Protein AF-A0A225WQW0-F1 (afdb_monomer)

Mean predicted aligned error: 7.62 Å

Secondary structure (DSSP, 8-state):
----SHHHHHHHIIIIITGGGTPPP-HHHHHHHHHHHHHHHHH--HHHHHHHT--HHHHHHHHHH-TT---HHHHHHHHHHTT-HHHHHHHHHH-GGG--TT-STT--HHHHHHHTT-HHHHHHHHHH-TT---HHHHHHHHHTT-HHHHHHHHHS-SS---HHHHHHHHHTT-TTT-

InterPro domains:
  IPR002110 Ankyrin repeat [PF12796] (111-178)
  IPR036770 Ankyrin repeat-containing domain superfamily [G3DSA:1.25.40.20] (57-156)
  IPR036770 Ankyrin repeat-containing domain superfamily [SSF48403] (66-177)
  IPR052050 Secreted Effector and Ankyrin Repeat [PTHR46586] (73-178)

Foldseek 3Di:
DDDDPPLCVVQCCQPPVCVVVVHHRPVVVSVVVVVVVVVVLVVDALLVCLLVLHDLVSNVNRCRVPVPRAACQSSLLSCLLVLSVVSVVSCCVPPVPRHPCCPPPNRPSLLSNLLNVSVVSNVVCQVRDDPHDDLNSLLSCLLVLVQVSLVVCQVSDPDHHDPSSVVSNVVNPSPVND

pLDDT: mean 85.75, std 10.92, range [39.19, 97.25]

Radius of gyration: 22.5 Å; Cα contacts (8 Å, |Δi|>4): 208; chains: 1; bounding box: 60×26×56 Å

Nearest PDB structures (foldseek):
  4zv6-assembly1_A  TM=4.018E-01  e=5.584E+00  synthetic construct
  5dcq-assembly3_A  TM=2.962E-01  e=3.821E+00  synthetic construct
  7p0h-assembly2_B  TM=3.624E-01  e=5.325E+00  synthetic construct
  4xvp-assembly3_F  TM=3.962E-01  e=8.556E+00  synthetic construct

Solvent-accessible surface area (backbone atoms only — not comparable to full-atom values): 9917 Å² total; per-residue (Å²): 140,74,78,59,70,70,58,43,52,53,50,45,43,36,61,62,52,34,50,76,71,76,39,78,67,53,60,67,56,56,47,54,53,48,55,51,49,52,54,46,56,72,75,44,47,50,66,56,37,41,72,68,59,59,54,67,69,55,47,54,54,38,39,65,74,39,78,76,61,73,72,32,47,62,37,44,51,44,16,47,74,66,60,29,54,66,56,45,51,48,39,54,75,76,40,52,89,47,37,64,76,31,75,58,93,76,41,56,53,41,37,49,10,33,68,70,64,30,58,70,49,30,54,50,46,57,77,73,42,88,87,55,73,58,73,64,28,46,29,43,16,22,43,67,46,36,43,71,56,34,53,50,49,42,74,75,36,91,75,53,84,51,72,63,19,41,50,37,5,55,75,66,65,23,67,92,58,95

Sequence (178 aa):
MNARPVLTTAVVVSRECLSAHGVESLTHVVSLLNDYLDVFTYYWTVSRACKRGISRRGLEYLAKRDPAWGDGDDAAFVAVKKNYLHVLKWLNECYPDRTSWGNRQGRCFMNIAAENGHFDVLKWLHANRPEGCTTFAMNIAASKGNLAMVQWLHENRNDKCTKQAMDDAAENGHLEVV

Structure (mmCIF, N/CA/C/O backbone):
data_AF-A0A225WQW0-F1
#
_entry.id   AF-A0A225WQW0-F1
#
loop_
_atom_site.group_PDB
_atom_site.id
_atom_site.type_symbol
_atom_site.label_atom_id
_atom_site.label_alt_id
_atom_site.label_comp_id
_atom_site.label_asym_id
_atom_site.label_entity_id
_atom_site.label_seq_id
_atom_site.pdbx_PDB_ins_code
_atom_site.Cartn_x
_atom_site.Cartn_y
_atom_site.Cartn_z
_atom_site.occupancy
_atom_site.B_iso_or_equiv
_atom_site.auth_seq_id
_atom_site.auth_comp_id
_atom_site.auth_asym_id
_atom_site.auth_atom_id
_atom_site.pdbx_PDB_model_num
ATOM 1 N N . MET A 1 1 ? -14.300 4.945 29.092 1.00 39.19 1 MET A N 1
ATOM 2 C CA . MET A 1 1 ? -15.665 4.602 28.623 1.00 39.19 1 MET A CA 1
ATOM 3 C C . MET A 1 1 ? -15.721 4.818 27.115 1.00 39.19 1 MET A C 1
ATOM 5 O O . MET 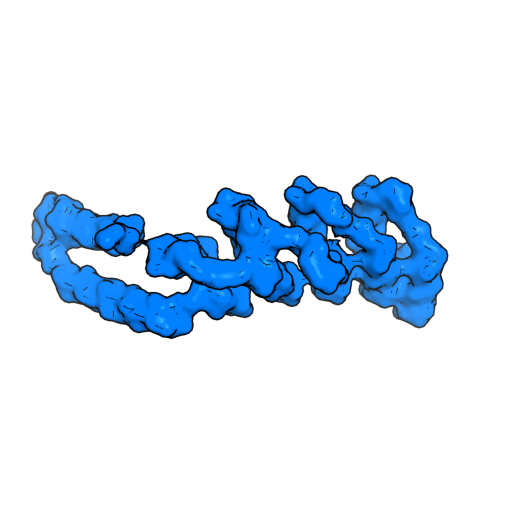A 1 1 ? -14.975 5.659 26.641 1.00 39.19 1 MET A O 1
ATOM 9 N N . ASN A 1 2 ? -16.576 4.079 26.400 1.00 39.38 2 ASN A N 1
ATOM 10 C CA . ASN A 1 2 ? -16.809 4.095 24.939 1.00 39.38 2 ASN A CA 1
ATOM 11 C C . ASN A 1 2 ? -16.059 3.049 24.094 1.00 39.38 2 ASN A C 1
ATOM 13 O O . ASN A 1 2 ? -15.420 3.344 23.091 1.00 39.38 2 ASN A O 1
ATOM 17 N N . ALA A 1 3 ? -16.292 1.776 24.424 1.00 44.72 3 ALA A N 1
ATOM 18 C CA . ALA A 1 3 ? -16.585 0.818 23.361 1.00 44.72 3 ALA A CA 1
ATOM 19 C C . ALA A 1 3 ? -17.912 1.230 22.666 1.00 44.72 3 ALA A C 1
ATOM 21 O O . ALA A 1 3 ? -18.631 2.093 23.164 1.00 44.72 3 ALA A O 1
ATOM 22 N N . ARG A 1 4 ? -18.333 0.481 21.642 1.00 57.00 4 ARG A N 1
ATOM 23 C CA . ARG A 1 4 ? -19.755 0.295 21.280 1.00 57.00 4 ARG A CA 1
ATOM 24 C C . ARG A 1 4 ? -20.361 1.284 20.253 1.00 57.00 4 ARG A C 1
ATOM 26 O O . ARG A 1 4 ? -21.201 2.110 20.581 1.00 57.00 4 ARG A O 1
ATOM 33 N N . PRO A 1 5 ? -20.104 1.082 18.956 1.00 57.72 5 PRO A N 1
ATOM 34 C CA . PRO A 1 5 ? -21.167 1.283 17.967 1.00 57.72 5 PRO A CA 1
ATOM 35 C C . PRO A 1 5 ? -22.018 0.013 17.865 1.00 57.72 5 PRO A C 1
ATOM 37 O O . PRO A 1 5 ? -23.210 0.036 18.126 1.00 57.72 5 PRO A O 1
ATOM 40 N N . VAL A 1 6 ? -21.375 -1.137 17.633 1.00 58.00 6 VAL A N 1
ATOM 41 C CA . VAL A 1 6 ? -22.055 -2.426 17.398 1.00 58.00 6 VAL A CA 1
ATOM 42 C C . VAL A 1 6 ? -22.742 -2.975 18.652 1.00 58.00 6 VAL A C 1
ATOM 44 O O . VAL A 1 6 ? -23.884 -3.416 18.589 1.00 58.00 6 VAL A O 1
ATOM 47 N N . LEU A 1 7 ? -22.070 -2.903 19.803 1.00 63.69 7 LEU A N 1
ATOM 48 C CA . LEU A 1 7 ? -22.641 -3.320 21.088 1.00 63.69 7 LEU A CA 1
ATOM 49 C C . LEU A 1 7 ? -23.749 -2.372 21.553 1.00 63.69 7 LEU A C 1
ATOM 51 O O . LEU A 1 7 ? -24.692 -2.816 22.190 1.00 63.69 7 LEU A O 1
ATOM 55 N N . THR A 1 8 ? -23.670 -1.083 21.207 1.00 65.00 8 THR A N 1
ATOM 56 C CA . THR A 1 8 ? -24.735 -0.123 21.518 1.00 65.00 8 THR A CA 1
ATOM 57 C C . THR A 1 8 ? -25.955 -0.466 20.692 1.00 65.00 8 THR A C 1
ATOM 59 O O . THR A 1 8 ? -27.027 -0.566 21.259 1.00 65.00 8 THR A O 1
ATOM 62 N N . THR A 1 9 ? -25.802 -0.770 19.399 1.00 69.50 9 THR A N 1
ATOM 63 C CA . THR A 1 9 ? -26.923 -1.239 18.575 1.00 69.50 9 THR A CA 1
ATOM 64 C C . THR A 1 9 ? -27.532 -2.532 19.118 1.00 69.50 9 THR A C 1
ATOM 66 O O . THR A 1 9 ? -28.742 -2.593 19.278 1.00 69.50 9 THR A O 1
ATOM 69 N N . ALA A 1 10 ? -26.726 -3.543 19.463 1.00 73.44 10 ALA A N 1
ATOM 70 C CA . ALA A 1 10 ? -27.243 -4.802 20.010 1.00 73.44 10 ALA A CA 1
ATOM 71 C C . ALA A 1 10 ? -27.950 -4.612 21.366 1.00 73.44 10 ALA A C 1
ATOM 73 O O .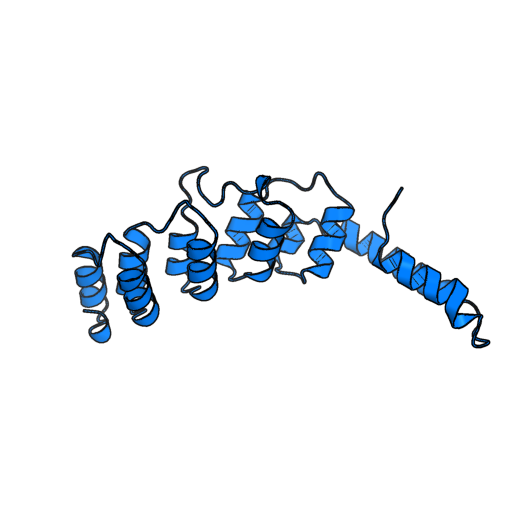 ALA A 1 10 ? -29.020 -5.174 21.579 1.00 73.44 10 ALA A O 1
ATOM 74 N N . VAL A 1 11 ? -27.393 -3.790 22.264 1.00 72.44 11 VAL A N 1
ATOM 75 C CA . VAL A 1 11 ? -27.997 -3.470 23.570 1.00 72.44 11 VAL A CA 1
ATOM 76 C C . VAL A 1 11 ? -29.271 -2.644 23.408 1.00 72.44 11 VAL A C 1
ATOM 78 O O . VAL A 1 11 ? -30.259 -2.945 24.067 1.00 72.44 11 VAL A O 1
ATOM 81 N N . VAL A 1 12 ? -29.269 -1.640 22.527 1.00 74.94 12 VAL A N 1
ATOM 82 C CA . VAL A 1 12 ? -30.439 -0.797 22.238 1.00 74.94 12 VAL A CA 1
ATOM 83 C C . VAL A 1 12 ? -31.549 -1.630 21.611 1.00 74.94 12 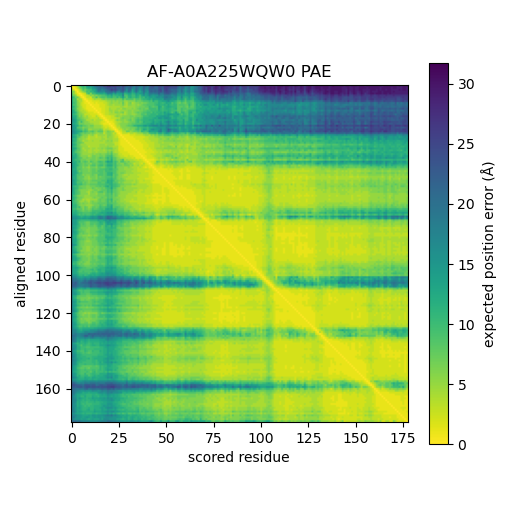VAL A C 1
ATOM 85 O O . VAL A 1 12 ? -32.672 -1.574 22.087 1.00 74.94 12 VAL A O 1
ATOM 88 N N . VAL A 1 13 ? -31.252 -2.474 20.618 1.00 77.94 13 VAL A N 1
ATOM 89 C CA . VAL A 1 13 ? -32.258 -3.380 20.040 1.00 77.94 13 VAL A CA 1
ATOM 90 C C . VAL A 1 13 ? -32.795 -4.336 21.107 1.00 77.94 13 VAL A C 1
ATOM 92 O O . VAL A 1 13 ? -34.010 -4.487 21.226 1.00 77.94 13 VAL A O 1
ATOM 95 N N . SER A 1 14 ? -31.911 -4.930 21.918 1.00 76.94 14 SER A N 1
ATOM 96 C CA . SER A 1 14 ? -32.313 -5.897 22.948 1.00 76.94 14 SER A CA 1
ATOM 97 C C . SER A 1 14 ? -33.163 -5.278 24.059 1.00 76.94 14 SER A C 1
ATOM 99 O O . SER A 1 14 ? -34.037 -5.954 24.591 1.00 76.94 14 SER A O 1
ATOM 101 N N . ARG A 1 15 ? -32.914 -4.013 24.422 1.00 71.06 15 ARG A N 1
ATOM 102 C CA . ARG A 1 15 ? -33.658 -3.305 25.476 1.00 71.06 15 ARG A CA 1
ATOM 103 C C . ARG A 1 15 ? -34.916 -2.606 24.967 1.00 71.06 15 ARG A C 1
ATOM 105 O O . ARG A 1 15 ? -35.967 -2.739 25.586 1.00 71.06 15 ARG A O 1
ATOM 112 N N . GLU A 1 16 ? -34.808 -1.878 23.862 1.00 76.44 16 GLU A N 1
ATOM 113 C CA . GLU A 1 16 ? -35.812 -0.897 23.433 1.00 76.44 16 GLU A CA 1
ATOM 114 C C . GLU A 1 16 ? -36.703 -1.412 22.292 1.00 76.44 16 GLU A C 1
ATOM 116 O O . GLU A 1 16 ? -37.883 -1.083 22.234 1.00 76.44 16 GLU A O 1
ATOM 121 N N . CYS A 1 17 ? -36.174 -2.227 21.370 1.00 79.12 17 CYS A N 1
ATOM 122 C CA . CYS A 1 17 ? -36.948 -2.685 20.207 1.00 79.12 17 CYS A CA 1
ATOM 123 C C . CYS A 1 17 ? -37.686 -4.003 20.463 1.00 79.12 17 CYS A C 1
ATOM 125 O O . CYS A 1 17 ? -38.827 -4.155 20.032 1.00 79.12 17 CYS A O 1
ATOM 127 N N . LEU A 1 18 ? -37.046 -4.964 21.137 1.00 78.81 18 LEU A N 1
ATOM 128 C CA . LEU A 1 18 ? -37.642 -6.282 21.394 1.00 78.81 18 LEU A CA 1
ATOM 129 C C . LEU A 1 18 ? -38.801 -6.211 22.395 1.00 78.81 18 LEU A C 1
ATOM 131 O O . LEU A 1 18 ? -39.846 -6.822 22.171 1.00 78.81 18 LEU A O 1
ATOM 135 N N . SER A 1 19 ? -38.658 -5.385 23.433 1.00 74.00 19 SER A N 1
ATOM 136 C CA . SER A 1 19 ? -39.705 -5.132 24.428 1.00 74.00 19 SER A CA 1
ATOM 137 C C . SER A 1 19 ? -40.971 -4.541 23.797 1.00 74.00 19 SER A C 1
ATOM 139 O O . SER A 1 19 ? -42.076 -4.975 24.118 1.00 74.00 19 SER A O 1
ATOM 141 N N . ALA A 1 20 ? -40.821 -3.634 22.825 1.00 78.94 20 ALA A N 1
ATOM 142 C CA . ALA A 1 20 ? -41.931 -3.051 22.070 1.00 78.94 20 ALA A CA 1
ATOM 143 C C . ALA A 1 20 ? -42.716 -4.071 21.218 1.00 78.94 20 ALA A C 1
ATOM 145 O O . ALA A 1 20 ? -43.852 -3.802 20.840 1.00 78.94 20 ALA A O 1
ATOM 146 N N . HIS A 1 21 ? -42.135 -5.243 20.938 1.00 81.31 21 HIS A N 1
ATOM 147 C CA . HIS A 1 21 ? -42.769 -6.330 20.184 1.00 81.31 21 HIS A CA 1
ATOM 148 C C . HIS A 1 21 ? -43.152 -7.526 21.075 1.00 81.31 21 HIS A C 1
ATOM 150 O O . HIS A 1 21 ? -43.431 -8.607 20.562 1.00 81.31 21 HIS A O 1
ATOM 156 N N . GLY A 1 22 ? -43.156 -7.356 22.405 1.00 77.12 22 GLY A N 1
ATOM 157 C CA . GLY A 1 22 ? -43.535 -8.410 23.354 1.00 77.12 22 GLY A CA 1
ATOM 158 C C . GLY A 1 22 ? -42.521 -9.553 23.474 1.00 77.12 22 GLY A C 1
ATOM 159 O O . GLY A 1 22 ? -42.855 -10.608 24.006 1.00 77.12 22 GLY A O 1
ATOM 160 N N . VAL A 1 23 ? -41.294 -9.362 22.982 1.00 79.50 23 VAL A N 1
ATOM 161 C CA . VAL A 1 23 ? -40.200 -10.328 23.130 1.00 79.50 23 VAL A CA 1
ATOM 162 C C . VAL A 1 23 ? -39.438 -10.002 24.415 1.00 79.50 23 VAL A C 1
ATOM 164 O O . VAL A 1 23 ? -38.977 -8.873 24.598 1.00 79.50 23 VAL A O 1
ATOM 167 N N . GLU A 1 24 ? -39.296 -10.985 25.310 1.00 75.44 24 GLU A N 1
ATOM 168 C CA . GLU A 1 24 ? -38.505 -10.823 26.534 1.00 75.44 24 GLU A CA 1
ATOM 169 C C . GLU A 1 24 ? -37.049 -10.446 26.219 1.00 75.44 24 GLU A C 1
ATOM 171 O O . GLU A 1 24 ? -36.456 -10.885 25.231 1.00 75.44 24 GLU A O 1
ATOM 176 N N . SER A 1 25 ? -36.461 -9.612 27.081 1.00 72.25 25 SER A N 1
ATOM 177 C CA . SER A 1 25 ? -35.092 -9.118 26.921 1.00 72.25 25 SER A CA 1
ATOM 178 C C . SER A 1 25 ? -34.094 -10.276 26.807 1.00 72.25 25 SER A C 1
ATOM 180 O O . SER A 1 25 ? -33.899 -11.048 27.747 1.00 72.25 25 SER A O 1
ATOM 182 N N . LEU A 1 26 ? -33.416 -10.374 25.659 1.00 80.44 26 LEU A N 1
ATOM 183 C CA . LEU A 1 26 ? -32.421 -11.411 25.357 1.00 80.44 26 LEU A CA 1
ATOM 184 C C . LEU A 1 26 ? -31.065 -11.109 26.021 1.00 80.44 26 LEU A C 1
ATOM 186 O O . LEU A 1 26 ? -30.022 -11.028 25.369 1.00 80.44 26 LEU A O 1
ATOM 190 N N . THR A 1 27 ? -31.063 -10.930 27.341 1.00 77.12 27 THR A N 1
ATOM 191 C CA . THR A 1 27 ? -29.873 -10.573 28.135 1.00 77.12 27 THR A CA 1
ATOM 192 C C . THR A 1 27 ? -28.727 -11.573 27.970 1.00 77.12 27 THR A C 1
ATOM 194 O O . THR A 1 27 ? -27.567 -11.168 27.895 1.00 77.12 27 THR A O 1
ATOM 197 N N . HIS A 1 28 ? -29.042 -12.862 27.824 1.00 80.69 28 HIS A N 1
ATOM 198 C CA . HIS A 1 28 ? -28.059 -13.912 27.556 1.00 80.69 28 HIS A CA 1
ATOM 199 C C . HIS A 1 28 ? -27.336 -13.715 26.211 1.00 80.69 28 HIS A C 1
ATOM 201 O O . HIS A 1 28 ? -26.124 -13.903 26.143 1.00 80.69 28 HIS A O 1
ATOM 207 N N . VAL A 1 29 ? -28.032 -13.265 25.157 1.00 82.00 29 VAL A N 1
ATOM 208 C CA . VAL A 1 29 ? -27.420 -12.969 23.847 1.00 82.00 29 VAL A CA 1
ATOM 209 C C . VAL A 1 29 ? -26.448 -11.803 23.972 1.00 82.00 29 VAL A C 1
ATOM 211 O O . VAL A 1 29 ? -25.333 -11.868 23.460 1.00 82.00 29 VAL A O 1
ATOM 214 N N . VAL A 1 30 ? -26.835 -10.750 24.696 1.00 80.38 30 VAL A N 1
ATOM 215 C CA . VAL A 1 30 ? -25.949 -9.607 24.967 1.00 80.38 30 VAL A CA 1
ATOM 216 C C . VAL A 1 30 ? -24.701 -10.048 25.740 1.00 80.38 30 VAL A C 1
ATOM 218 O O . VAL A 1 30 ? -23.607 -9.576 25.430 1.00 80.38 30 VAL A O 1
ATOM 221 N N . SER A 1 31 ? -24.840 -10.968 26.702 1.00 81.38 31 SER A N 1
ATOM 222 C CA . SER A 1 31 ? -23.703 -11.538 27.439 1.00 81.38 31 SER A CA 1
ATOM 223 C C . SER A 1 31 ? -22.767 -12.324 26.522 1.00 81.38 31 SER A C 1
ATOM 225 O O . SER A 1 31 ? -21.579 -12.030 26.482 1.00 81.38 31 SER A O 1
ATOM 227 N N . LEU A 1 32 ? -23.299 -13.242 25.708 1.00 83.00 32 LEU A N 1
ATOM 228 C CA . LEU A 1 32 ? -22.498 -14.034 24.766 1.00 83.00 32 LEU A CA 1
ATOM 229 C C . LEU A 1 32 ? -21.765 -13.154 23.744 1.00 83.00 32 LEU A C 1
ATOM 231 O O . LEU A 1 32 ? -20.621 -13.426 23.383 1.00 83.00 32 LEU A O 1
ATOM 235 N N . LEU A 1 33 ? -22.408 -12.075 23.290 1.00 82.81 33 LEU A N 1
ATOM 236 C CA . LEU A 1 33 ? -21.775 -11.089 22.417 1.00 82.81 33 LEU A CA 1
ATOM 237 C C . LEU A 1 33 ? -20.638 -10.343 23.125 1.00 82.81 33 LEU A C 1
ATOM 239 O O . LEU A 1 33 ? -19.618 -10.084 22.488 1.00 82.81 33 LEU A O 1
ATOM 243 N N . ASN A 1 34 ? -20.784 -9.997 24.409 1.00 79.44 34 ASN A N 1
ATOM 244 C CA . ASN A 1 34 ? -19.692 -9.406 25.188 1.00 79.44 34 ASN A CA 1
ATOM 245 C C . ASN A 1 34 ? -18.525 -10.382 25.326 1.00 79.44 34 ASN A C 1
ATOM 247 O O . ASN A 1 34 ? -17.411 -10.016 24.966 1.00 79.44 34 ASN A O 1
ATOM 251 N N . ASP A 1 35 ? -18.789 -11.619 25.749 1.00 80.88 35 ASP A N 1
ATOM 252 C CA . ASP A 1 35 ? -17.753 -12.633 25.963 1.00 80.88 35 ASP A CA 1
ATOM 253 C C . ASP A 1 35 ? -16.968 -12.898 24.673 1.00 80.88 35 ASP A C 1
ATOM 255 O O . ASP A 1 35 ? -15.735 -12.893 24.662 1.00 80.88 35 ASP A O 1
ATOM 259 N N . TYR A 1 36 ? -17.677 -13.043 23.547 1.00 82.88 36 TYR A N 1
ATOM 260 C CA . TYR A 1 36 ? -17.041 -13.174 22.241 1.00 82.88 36 TYR A CA 1
ATOM 261 C C . TYR A 1 36 ? -16.176 -11.958 21.906 1.00 82.88 36 TYR A C 1
ATOM 263 O O . TYR A 1 36 ? -15.052 -12.119 21.436 1.00 82.88 36 TYR A O 1
ATOM 271 N N . LEU A 1 37 ? -16.682 -10.741 22.118 1.00 81.31 37 LEU A N 1
ATOM 272 C CA . LEU A 1 37 ? -15.949 -9.523 21.789 1.00 81.31 37 LEU A CA 1
ATOM 273 C C . LEU A 1 37 ? -14.726 -9.316 22.688 1.00 81.31 37 LEU A C 1
ATOM 275 O O . LEU A 1 37 ? -13.708 -8.840 22.191 1.00 81.31 37 LEU A O 1
ATOM 279 N N . ASP A 1 38 ? -14.781 -9.714 23.956 1.00 76.75 38 ASP A N 1
ATOM 280 C CA . ASP A 1 38 ? -13.639 -9.647 24.864 1.00 76.75 38 ASP A CA 1
ATOM 281 C C . ASP A 1 38 ? -12.547 -10.639 24.434 1.00 76.75 38 ASP A C 1
ATOM 283 O O . ASP A 1 38 ? -11.399 -10.230 24.223 1.00 76.75 38 ASP A O 1
ATOM 287 N N . VAL A 1 39 ? -12.906 -11.898 24.147 1.00 79.50 39 VAL A N 1
ATOM 288 C CA . VAL A 1 39 ? -11.977 -12.896 23.574 1.00 79.50 39 VAL A CA 1
ATOM 289 C C . VAL A 1 39 ? -11.427 -12.432 22.224 1.00 79.50 39 VAL A C 1
ATOM 291 O O . VAL A 1 39 ? -10.226 -12.538 21.959 1.00 79.50 39 VAL A O 1
ATOM 294 N N . PHE A 1 40 ? -12.286 -11.873 21.371 1.00 81.12 40 PHE A N 1
ATOM 295 C CA . PHE A 1 40 ? -11.897 -11.335 20.075 1.00 81.12 40 PHE A CA 1
ATOM 296 C C . PHE A 1 40 ? -10.855 -10.228 20.243 1.00 81.12 40 PHE A C 1
ATOM 298 O O . PHE A 1 40 ? -9.830 -10.275 19.572 1.00 81.12 40 PHE A O 1
ATOM 305 N N . THR A 1 41 ? -11.056 -9.274 21.159 1.00 78.62 41 THR A N 1
ATOM 306 C CA . THR A 1 41 ? -10.085 -8.193 21.413 1.00 78.62 41 THR A CA 1
ATOM 307 C C . THR A 1 41 ? -8.791 -8.664 22.068 1.00 78.62 41 THR A C 1
ATOM 309 O O . THR A 1 41 ? -7.748 -8.066 21.825 1.00 78.62 41 THR A O 1
ATOM 312 N N . TYR A 1 42 ? -8.827 -9.746 22.849 1.00 80.25 42 TYR A N 1
ATOM 313 C CA . TYR A 1 42 ? -7.622 -10.355 23.408 1.00 80.25 42 TYR A CA 1
ATOM 314 C C . TYR A 1 42 ? -6.764 -11.013 22.319 1.00 80.25 42 TYR A C 1
ATOM 316 O O . TYR A 1 42 ? -5.539 -10.884 22.299 1.00 80.25 42 TYR A O 1
ATOM 324 N N . TYR A 1 43 ? -7.405 -11.708 21.377 1.00 83.06 43 TYR A N 1
ATOM 325 C CA . TYR A 1 43 ? -6.703 -12.403 20.302 1.00 83.06 43 TYR A CA 1
ATOM 326 C C . TYR A 1 43 ? -6.310 -11.480 19.140 1.00 83.06 43 TYR A C 1
ATOM 328 O O . TYR A 1 43 ? -5.275 -11.690 18.496 1.00 83.06 43 TYR A O 1
ATOM 336 N N . TRP A 1 44 ? -7.122 -10.471 18.832 1.00 89.81 44 TRP A N 1
ATOM 337 C CA . TRP A 1 44 ? -6.934 -9.599 17.679 1.00 89.81 44 TRP A CA 1
ATOM 338 C C . TRP A 1 44 ? -6.386 -8.231 18.070 1.00 89.81 44 TRP A C 1
ATOM 340 O O . TRP A 1 44 ? -7.075 -7.409 18.659 1.00 89.81 44 TRP A O 1
ATOM 350 N N . THR A 1 45 ? -5.166 -7.946 17.617 1.00 89.56 45 THR A N 1
ATOM 351 C CA . THR A 1 45 ? -4.645 -6.577 17.520 1.00 89.56 45 THR A CA 1
ATOM 352 C C . THR A 1 45 ? -4.906 -6.021 16.125 1.00 89.56 45 THR A C 1
ATOM 354 O O . THR A 1 45 ? -5.057 -6.789 15.169 1.00 89.56 45 THR A O 1
ATOM 357 N N . VAL A 1 46 ? -4.886 -4.694 15.963 1.00 90.62 46 VAL A N 1
ATOM 358 C CA . VAL A 1 46 ? -5.020 -4.077 14.632 1.00 90.62 46 VAL A CA 1
ATOM 359 C C . VAL A 1 46 ? -3.913 -4.553 13.684 1.00 90.62 46 VAL A C 1
ATOM 361 O O . VAL A 1 46 ? -4.188 -4.926 12.549 1.00 90.62 46 VAL A O 1
ATOM 364 N N . SER A 1 47 ? -2.671 -4.668 14.168 1.00 89.25 47 SER A N 1
ATOM 365 C CA . SER A 1 47 ? -1.560 -5.219 13.377 1.00 89.25 47 SER A CA 1
ATOM 366 C C . SER A 1 47 ? -1.856 -6.642 12.880 1.00 89.25 47 SER A C 1
ATOM 368 O O . SER A 1 47 ? -1.679 -6.950 11.698 1.00 89.25 47 SER A O 1
ATOM 370 N N . ARG A 1 48 ? -2.359 -7.524 13.756 1.00 91.38 48 ARG A N 1
ATOM 371 C CA . ARG A 1 48 ? -2.729 -8.898 13.381 1.00 91.38 48 ARG A CA 1
ATOM 372 C C . ARG A 1 48 ? -3.907 -8.918 12.404 1.00 91.38 48 ARG A C 1
ATOM 374 O O . ARG A 1 48 ? -3.891 -9.703 11.458 1.00 91.38 48 ARG A O 1
ATOM 381 N N . ALA A 1 49 ? -4.888 -8.045 12.603 1.00 93.50 49 ALA A N 1
ATOM 382 C CA . ALA A 1 49 ? -6.044 -7.876 11.733 1.00 93.50 49 ALA A CA 1
ATOM 383 C C . ALA A 1 49 ? -5.647 -7.441 10.313 1.00 93.50 49 ALA A C 1
ATOM 385 O O . ALA A 1 49 ? -6.078 -8.075 9.349 1.00 93.50 49 ALA A O 1
ATOM 386 N N . CYS A 1 50 ? -4.751 -6.457 10.179 1.00 92.69 50 CYS A N 1
ATOM 387 C CA . CYS A 1 50 ? -4.178 -6.044 8.895 1.00 92.69 50 CYS A CA 1
ATOM 388 C C . CYS A 1 50 ? -3.416 -7.194 8.223 1.00 92.69 50 CYS A C 1
ATOM 390 O O . CYS A 1 50 ? -3.623 -7.467 7.043 1.00 92.69 50 CYS A O 1
ATOM 392 N N . LYS A 1 51 ? -2.600 -7.942 8.984 1.00 90.56 51 LYS A N 1
ATOM 393 C CA . LYS A 1 51 ? -1.861 -9.112 8.469 1.00 90.56 51 LYS A CA 1
ATOM 394 C C . LYS A 1 51 ? -2.768 -10.217 7.930 1.00 90.56 51 LYS A C 1
ATOM 396 O O . LYS A 1 51 ? -2.379 -10.944 7.016 1.00 90.56 51 LYS A O 1
ATOM 401 N N . ARG A 1 52 ? -3.962 -10.363 8.503 1.00 93.94 52 ARG A N 1
ATOM 402 C CA . ARG A 1 52 ? -4.957 -11.366 8.104 1.00 93.94 52 ARG A CA 1
ATOM 403 C C . ARG A 1 52 ? -5.999 -10.832 7.120 1.00 93.94 52 ARG A C 1
ATOM 405 O O . ARG A 1 52 ? -6.784 -11.631 6.632 1.00 93.94 52 ARG A O 1
ATOM 412 N N . GLY A 1 53 ? -5.994 -9.533 6.818 1.00 93.75 53 GLY A N 1
ATOM 413 C CA . GLY A 1 53 ? -6.903 -8.926 5.845 1.00 93.75 53 GLY A CA 1
ATOM 414 C C . GLY A 1 53 ? -8.370 -8.975 6.259 1.00 93.75 53 GLY A C 1
ATOM 415 O O . GLY A 1 53 ? -9.233 -9.111 5.397 1.00 93.75 53 GLY A O 1
ATOM 416 N N . ILE A 1 54 ? -8.674 -8.890 7.560 1.00 93.69 54 ILE A N 1
ATOM 417 C CA . ILE A 1 54 ? -10.068 -8.952 8.025 1.00 93.69 54 ILE A CA 1
ATOM 418 C C . ILE A 1 54 ? -10.891 -7.767 7.492 1.00 93.69 54 ILE A C 1
ATOM 420 O O . ILE A 1 54 ? -10.351 -6.791 6.967 1.00 93.69 54 ILE A O 1
ATOM 424 N N . SER A 1 55 ? -12.213 -7.840 7.639 1.00 94.00 55 SER A N 1
ATOM 425 C CA . SER A 1 55 ? -13.121 -6.810 7.130 1.00 94.00 55 SER A CA 1
ATOM 426 C C . SER A 1 55 ? -12.825 -5.418 7.703 1.00 94.00 55 SER A C 1
ATOM 428 O O . SER A 1 55 ? -12.400 -5.273 8.853 1.00 94.00 55 SER A O 1
ATOM 430 N N . ARG A 1 56 ? -13.142 -4.374 6.924 1.00 92.75 56 ARG A N 1
ATOM 431 C CA . ARG A 1 56 ? -13.036 -2.970 7.357 1.00 92.75 56 ARG A CA 1
ATOM 432 C C . ARG A 1 56 ? -13.732 -2.726 8.697 1.00 92.75 56 ARG A C 1
ATOM 434 O O . ARG A 1 56 ? -13.164 -2.096 9.578 1.00 92.75 56 ARG A O 1
ATOM 441 N N . ARG A 1 57 ? -14.927 -3.293 8.887 1.00 89.81 57 ARG A N 1
ATOM 442 C CA . ARG A 1 57 ? -15.673 -3.183 10.148 1.00 89.81 57 ARG A CA 1
ATOM 443 C C . ARG A 1 57 ? -14.905 -3.785 11.330 1.00 89.81 57 ARG A C 1
ATOM 445 O O . ARG A 1 57 ? -14.953 -3.231 12.423 1.00 89.81 57 ARG A O 1
ATOM 452 N N . GLY A 1 58 ? -14.198 -4.897 11.117 1.00 89.31 58 GLY A N 1
ATOM 453 C CA . GLY A 1 58 ? -13.321 -5.498 12.123 1.00 89.31 58 GLY A CA 1
ATOM 454 C C . GLY A 1 58 ? -12.124 -4.606 12.456 1.00 89.31 58 GLY A C 1
ATOM 455 O O . GLY A 1 58 ? -11.833 -4.397 13.630 1.00 89.31 58 GLY A O 1
ATOM 456 N N . LEU A 1 59 ? -11.482 -4.020 11.442 1.00 92.19 59 LEU A N 1
ATOM 457 C CA . LEU A 1 59 ? -10.391 -3.057 11.632 1.00 92.19 59 LEU A CA 1
ATOM 458 C C . LEU A 1 59 ? -10.845 -1.822 12.414 1.00 92.19 59 LEU A C 1
ATOM 460 O O . LEU A 1 59 ? -10.230 -1.467 13.414 1.00 92.19 59 LEU A O 1
ATOM 464 N N . GLU A 1 60 ? -11.957 -1.208 12.009 1.00 90.62 60 GLU A N 1
ATOM 465 C CA . GLU A 1 60 ? -12.542 -0.053 12.695 1.00 90.62 60 GLU A CA 1
ATOM 466 C C . GLU A 1 60 ? -12.932 -0.380 14.137 1.00 90.62 60 GLU A C 1
ATOM 468 O O . GLU A 1 60 ? -12.742 0.441 15.035 1.00 90.62 60 GLU A O 1
ATOM 473 N N . TYR A 1 61 ? -13.474 -1.578 14.374 1.00 87.19 61 TYR A N 1
ATOM 474 C CA . TYR A 1 61 ? -13.798 -2.039 15.717 1.00 87.19 61 TYR A CA 1
ATOM 475 C C . TYR A 1 61 ? -12.545 -2.127 16.597 1.00 87.19 61 TYR A C 1
ATOM 477 O O . TYR A 1 61 ? -12.545 -1.595 17.707 1.00 87.19 61 TYR A O 1
ATOM 485 N N . LEU A 1 62 ? -11.477 -2.759 16.101 1.00 89.94 62 LEU A N 1
ATOM 486 C CA . LEU A 1 62 ? -10.233 -2.941 16.851 1.00 89.94 62 LEU A CA 1
ATOM 487 C C . LEU A 1 62 ? -9.514 -1.612 17.096 1.00 89.94 62 LEU A C 1
ATOM 489 O O . LEU A 1 62 ? -9.151 -1.312 18.230 1.00 89.94 62 LEU A O 1
ATOM 493 N N . ALA A 1 63 ? -9.382 -0.775 16.069 1.00 90.25 63 ALA A N 1
ATOM 494 C CA . ALA A 1 63 ? -8.675 0.498 16.165 1.00 90.25 63 ALA A CA 1
ATOM 495 C C . ALA A 1 63 ? -9.378 1.519 17.074 1.00 90.25 63 ALA A C 1
ATOM 497 O O . ALA A 1 63 ? -8.720 2.343 17.703 1.00 90.25 63 ALA A O 1
ATOM 498 N N . LYS A 1 64 ? -10.712 1.447 17.206 1.00 87.88 64 LYS A N 1
ATOM 499 C CA . LYS A 1 64 ? -11.454 2.246 18.198 1.00 87.88 64 LYS A CA 1
ATOM 500 C C . LYS A 1 64 ? -11.174 1.819 19.641 1.00 87.88 64 LYS A C 1
ATOM 502 O O . LYS A 1 64 ? -11.311 2.642 20.541 1.00 87.88 64 LYS A O 1
ATOM 507 N N . ARG A 1 65 ? -10.838 0.548 19.878 1.00 84.38 65 ARG A N 1
ATOM 508 C CA . ARG A 1 65 ? -10.585 0.010 21.227 1.00 84.38 65 ARG A CA 1
ATOM 509 C C . ARG A 1 65 ? -9.132 0.104 21.657 1.00 84.38 65 ARG A C 1
ATOM 511 O O . ARG A 1 65 ? -8.873 0.148 22.853 1.00 84.38 65 ARG A O 1
ATOM 518 N N . ASP A 1 66 ? -8.228 0.180 20.696 1.00 87.12 66 ASP A N 1
ATOM 519 C CA . ASP A 1 66 ? -6.820 0.459 20.926 1.00 87.12 66 ASP A CA 1
ATOM 520 C C . ASP A 1 66 ? -6.394 1.652 20.065 1.00 87.12 66 ASP A C 1
ATOM 522 O O . ASP A 1 66 ? -5.808 1.440 19.014 1.00 87.12 66 ASP A O 1
ATOM 526 N N . PRO A 1 67 ? -6.675 2.912 20.453 1.00 84.75 67 PRO A N 1
ATOM 527 C CA . PRO A 1 67 ? -6.258 4.084 19.677 1.00 84.75 67 PRO A CA 1
ATOM 528 C C . PRO A 1 67 ? -4.734 4.241 19.559 1.00 84.75 67 PRO A C 1
ATOM 530 O O . PRO A 1 67 ? -4.255 4.992 18.708 1.00 84.75 67 PRO A O 1
ATOM 533 N N . ALA A 1 68 ? -3.966 3.551 20.403 1.00 85.94 68 ALA A N 1
ATOM 534 C CA . ALA A 1 68 ? -2.509 3.557 20.395 1.00 85.94 68 ALA A CA 1
ATOM 535 C C . ALA A 1 68 ? -1.916 2.421 19.542 1.00 85.94 68 ALA A C 1
ATOM 537 O O . ALA A 1 68 ? -0.697 2.247 19.538 1.00 85.94 68 ALA A O 1
ATOM 538 N N . TRP A 1 69 ? -2.746 1.682 18.793 1.00 85.44 69 TRP A N 1
ATOM 539 C CA . TRP A 1 69 ? -2.298 0.605 17.914 1.00 85.44 69 TRP A CA 1
ATOM 540 C C . TRP A 1 69 ? -1.187 1.105 16.973 1.00 85.44 69 TRP A C 1
ATOM 542 O O . TRP A 1 69 ? -1.356 2.144 16.348 1.00 85.44 69 TRP A O 1
ATOM 552 N N . GLY A 1 70 ? -0.042 0.410 16.943 1.00 80.44 70 GLY A N 1
ATOM 553 C CA . GLY A 1 70 ? 1.274 0.933 16.523 1.00 80.44 70 GLY A CA 1
ATOM 554 C C . GLY A 1 70 ? 1.454 1.463 15.085 1.00 80.44 70 GLY A C 1
ATOM 555 O O . GLY A 1 70 ? 0.615 2.171 14.538 1.00 80.44 70 GLY A O 1
ATOM 556 N N . ASP A 1 71 ? 2.617 1.189 14.488 1.00 79.56 71 ASP A N 1
ATOM 557 C CA . ASP A 1 71 ? 3.035 1.810 13.221 1.00 79.56 71 ASP A CA 1
ATOM 558 C C . ASP A 1 71 ? 2.184 1.336 12.025 1.00 79.56 71 ASP A C 1
ATOM 560 O O . ASP A 1 71 ? 2.082 0.135 11.741 1.00 79.56 71 ASP A O 1
ATOM 564 N N . GLY A 1 72 ? 1.568 2.287 11.317 1.00 88.25 72 GLY A N 1
ATOM 565 C CA . GLY A 1 72 ? 0.778 2.021 10.121 1.00 88.25 72 GLY A CA 1
ATOM 566 C C . GLY A 1 72 ? 1.637 1.605 8.927 1.00 88.25 72 GLY A C 1
ATOM 567 O O . GLY A 1 72 ? 1.116 0.932 8.037 1.00 88.25 72 GLY A O 1
ATOM 568 N N . ASP A 1 73 ? 2.939 1.914 8.918 1.00 88.44 73 ASP A N 1
ATOM 569 C CA . ASP A 1 73 ? 3.864 1.537 7.841 1.00 88.44 73 ASP A CA 1
ATOM 570 C C . ASP A 1 73 ? 3.922 0.019 7.632 1.00 88.44 73 ASP A C 1
ATOM 572 O O . ASP A 1 73 ? 3.839 -0.469 6.501 1.00 88.44 73 ASP A O 1
ATOM 576 N N . ASP A 1 74 ? 3.987 -0.753 8.719 1.00 88.44 74 ASP A N 1
ATOM 577 C CA . ASP A 1 74 ? 3.991 -2.216 8.653 1.00 88.44 74 ASP A CA 1
ATOM 578 C C . ASP A 1 74 ? 2.643 -2.770 8.177 1.00 88.44 74 ASP A C 1
ATOM 580 O O . ASP A 1 74 ? 2.592 -3.746 7.420 1.00 88.44 74 ASP A O 1
ATOM 584 N N . ALA A 1 75 ? 1.538 -2.149 8.599 1.00 91.88 75 ALA A N 1
ATOM 585 C CA . ALA A 1 75 ? 0.205 -2.530 8.147 1.00 91.88 75 ALA A CA 1
ATOM 586 C C . ALA A 1 75 ? 0.033 -2.269 6.643 1.00 91.88 75 ALA A C 1
ATOM 588 O O . ALA A 1 75 ? -0.447 -3.152 5.928 1.00 91.88 75 ALA A O 1
ATOM 589 N N . ALA A 1 76 ? 0.471 -1.103 6.161 1.00 92.31 76 ALA A N 1
ATOM 590 C CA . ALA A 1 76 ? 0.452 -0.745 4.749 1.00 92.31 76 ALA A CA 1
ATOM 591 C C . ALA A 1 76 ? 1.340 -1.688 3.929 1.00 92.31 76 ALA A C 1
ATOM 593 O O . ALA A 1 76 ? 0.874 -2.253 2.942 1.00 92.31 76 ALA A O 1
ATOM 594 N N . PHE A 1 77 ? 2.572 -1.953 4.378 1.00 91.12 77 PHE A N 1
ATOM 595 C CA . PHE A 1 77 ? 3.485 -2.880 3.707 1.00 91.12 77 PHE A CA 1
ATOM 596 C C . PHE A 1 77 ? 2.860 -4.268 3.520 1.00 91.12 77 PHE A C 1
ATOM 598 O O . PHE A 1 77 ? 2.863 -4.820 2.415 1.00 91.12 77 PHE A O 1
ATOM 605 N N . VAL A 1 78 ? 2.284 -4.837 4.585 1.00 92.50 78 VAL A N 1
ATOM 606 C CA . VAL A 1 78 ? 1.639 -6.153 4.496 1.00 92.50 78 VAL A CA 1
ATOM 607 C C . VAL A 1 78 ? 0.416 -6.103 3.586 1.00 92.50 78 VAL A C 1
ATOM 609 O O . VAL A 1 78 ? 0.224 -7.020 2.790 1.00 92.50 78 VAL A O 1
ATOM 612 N N . ALA A 1 79 ? -0.388 -5.044 3.664 1.00 95.19 79 ALA A N 1
ATOM 613 C CA . ALA A 1 79 ? -1.564 -4.892 2.821 1.00 95.19 79 ALA A CA 1
ATOM 614 C C . ALA A 1 79 ? -1.204 -4.784 1.329 1.00 95.19 79 ALA A C 1
ATOM 616 O O . ALA A 1 79 ? -1.842 -5.447 0.513 1.00 95.19 79 ALA A O 1
ATOM 617 N N . VAL A 1 80 ? -0.136 -4.063 0.970 1.00 94.50 80 VAL A N 1
ATOM 618 C CA . VAL A 1 80 ? 0.388 -4.018 -0.406 1.00 94.50 80 VAL A CA 1
ATOM 619 C C . VAL A 1 80 ? 0.834 -5.409 -0.857 1.00 94.50 80 VAL A C 1
ATOM 621 O O . VAL A 1 80 ? 0.387 -5.899 -1.895 1.00 94.50 80 VAL A O 1
ATOM 624 N N . LYS A 1 81 ? 1.642 -6.100 -0.042 1.00 93.69 81 LYS A N 1
ATOM 625 C CA . LYS A 1 81 ? 2.155 -7.447 -0.345 1.00 93.69 81 LYS A CA 1
ATOM 626 C C . LYS A 1 81 ? 1.068 -8.527 -0.405 1.00 93.69 81 LYS A C 1
ATOM 628 O O . LYS A 1 81 ? 1.300 -9.589 -0.969 1.00 93.69 81 LYS A O 1
ATOM 633 N N . LYS A 1 82 ? -0.101 -8.308 0.199 1.00 95.75 82 LYS A N 1
ATOM 634 C CA . LYS A 1 82 ? -1.212 -9.278 0.246 1.00 95.75 82 LYS A CA 1
ATOM 635 C C . LYS A 1 82 ? -2.417 -8.887 -0.611 1.00 95.75 82 LYS A C 1
ATOM 637 O O . LYS A 1 82 ? -3.427 -9.579 -0.561 1.00 95.75 82 LYS A O 1
ATOM 642 N N . ASN A 1 83 ? -2.311 -7.810 -1.388 1.00 96.56 83 ASN A N 1
ATOM 643 C CA . ASN A 1 83 ? -3.401 -7.265 -2.200 1.00 96.56 83 ASN A CA 1
ATOM 644 C C . ASN A 1 83 ? -4.640 -6.847 -1.380 1.00 96.56 83 ASN A C 1
ATOM 646 O O . ASN A 1 83 ? -5.778 -6.936 -1.836 1.00 96.56 83 ASN A O 1
ATOM 650 N N . TYR A 1 84 ? -4.445 -6.393 -0.140 1.00 97.25 84 TYR A N 1
ATOM 651 C CA . TYR A 1 84 ? -5.533 -5.952 0.735 1.00 97.25 84 TYR A CA 1
ATOM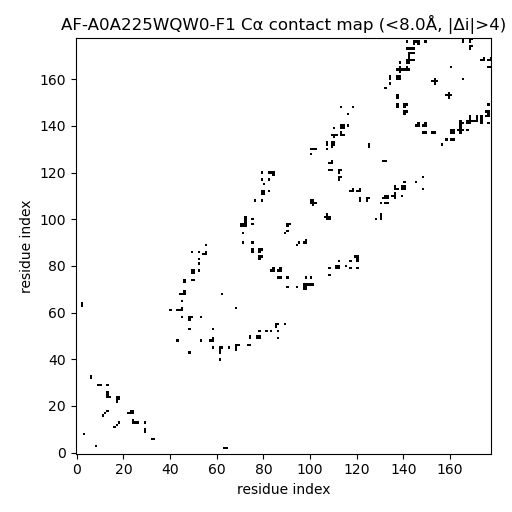 652 C C . TYR A 1 84 ? -5.847 -4.473 0.522 1.00 97.25 84 TYR A C 1
ATOM 654 O O . TYR A 1 84 ? -5.629 -3.630 1.395 1.00 97.25 84 TYR A O 1
ATOM 662 N N . LEU A 1 85 ? -6.391 -4.154 -0.653 1.00 96.75 85 LEU A N 1
ATOM 663 C CA . LEU A 1 85 ? -6.748 -2.786 -1.029 1.00 96.75 85 LEU A CA 1
ATOM 664 C C . LEU A 1 85 ? -7.700 -2.121 -0.019 1.00 96.75 85 LEU A C 1
ATOM 666 O O . LEU A 1 85 ? -7.599 -0.922 0.23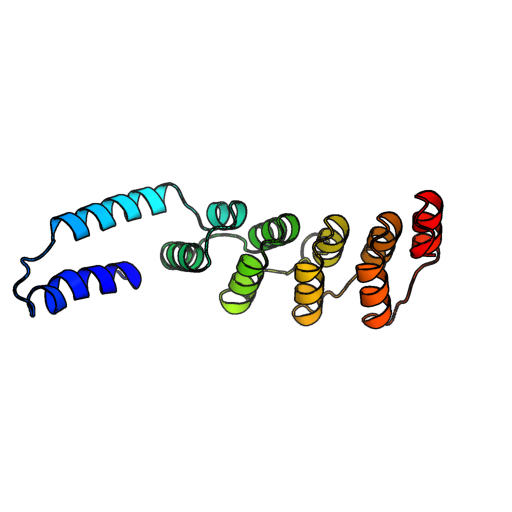4 1.00 96.75 85 LEU A O 1
ATOM 670 N N . HIS A 1 86 ? -8.603 -2.883 0.603 1.00 96.56 86 HIS A N 1
ATOM 671 C CA . HIS A 1 86 ? -9.517 -2.348 1.617 1.00 96.56 86 HIS A CA 1
ATOM 672 C C . HIS A 1 86 ? -8.795 -1.873 2.882 1.00 96.56 86 HIS A C 1
ATOM 674 O O . HIS A 1 86 ? -9.229 -0.891 3.480 1.00 96.56 86 HIS A O 1
ATOM 680 N N . VAL A 1 87 ? -7.693 -2.527 3.269 1.00 96.12 87 VAL A N 1
ATOM 681 C CA . VAL A 1 87 ? -6.855 -2.104 4.402 1.00 96.12 87 VAL A CA 1
ATOM 682 C C . VAL A 1 87 ? -6.116 -0.817 4.047 1.00 96.12 87 VAL A C 1
ATOM 684 O O . VAL A 1 87 ? -6.092 0.098 4.862 1.00 96.12 87 VAL A O 1
ATOM 687 N N . LEU A 1 88 ? -5.578 -0.703 2.826 1.00 95.44 88 LEU A N 1
ATOM 688 C CA . LEU A 1 88 ? -4.908 0.520 2.363 1.00 95.44 88 LEU A CA 1
ATOM 689 C C . LEU A 1 88 ? -5.864 1.718 2.331 1.00 95.44 88 LEU A C 1
ATOM 691 O O . LEU A 1 88 ? -5.529 2.787 2.835 1.00 95.44 88 LEU A O 1
ATOM 695 N N . LYS A 1 89 ? -7.078 1.522 1.802 1.00 95.62 89 LYS A N 1
ATOM 696 C CA . LYS A 1 89 ? -8.131 2.547 1.808 1.00 95.62 89 LYS A CA 1
ATOM 697 C C . LYS A 1 89 ? -8.491 2.974 3.225 1.00 95.62 89 LYS A C 1
ATOM 699 O O . LYS A 1 89 ? -8.517 4.163 3.514 1.00 95.62 89 LYS A O 1
ATOM 704 N N . TRP A 1 90 ? -8.702 2.012 4.122 1.00 95.88 90 TRP A N 1
ATOM 705 C CA . TRP A 1 90 ? -8.994 2.294 5.525 1.00 95.88 90 TRP A CA 1
ATOM 706 C C . TRP A 1 90 ? -7.856 3.056 6.227 1.00 95.88 90 TRP A C 1
ATOM 708 O O . TRP A 1 90 ? -8.130 4.030 6.924 1.00 95.88 90 TRP A O 1
ATOM 718 N N . LEU A 1 91 ? -6.593 2.673 6.005 1.00 93.69 91 LEU A N 1
ATOM 719 C CA . LEU A 1 91 ? -5.428 3.402 6.523 1.00 93.69 91 LEU A CA 1
ATOM 720 C C . LEU A 1 91 ? -5.407 4.843 6.017 1.00 93.69 91 LEU A C 1
ATOM 722 O O . LEU A 1 91 ? -5.294 5.765 6.813 1.00 93.69 91 LEU A O 1
ATOM 726 N N . ASN A 1 92 ? -5.565 5.043 4.709 1.00 93.06 92 ASN A N 1
ATOM 727 C CA . ASN A 1 92 ? -5.549 6.373 4.113 1.00 93.06 92 ASN A CA 1
ATOM 728 C C . ASN A 1 92 ? -6.694 7.268 4.603 1.00 93.06 92 ASN A C 1
ATOM 730 O O . ASN A 1 92 ? -6.482 8.437 4.896 1.00 93.06 92 ASN A O 1
ATOM 734 N N . GLU A 1 93 ? -7.908 6.729 4.676 1.00 93.56 93 GLU A N 1
ATOM 735 C CA . GLU A 1 93 ? -9.096 7.508 5.027 1.00 93.56 93 GLU A CA 1
ATOM 736 C C . GLU A 1 93 ? -9.175 7.815 6.526 1.00 93.56 93 GLU A C 1
ATOM 738 O O . GLU A 1 93 ? -9.627 8.890 6.908 1.00 93.56 93 GLU A O 1
ATOM 743 N N . CYS A 1 94 ? -8.784 6.870 7.385 1.00 92.50 94 CYS A N 1
ATOM 744 C CA . CYS A 1 94 ? -8.957 7.002 8.833 1.00 92.50 94 CYS A CA 1
ATOM 745 C C . CYS A 1 94 ? -7.672 7.388 9.575 1.00 92.50 94 CYS A C 1
ATOM 747 O O . CYS A 1 94 ? -7.758 7.913 10.684 1.00 92.50 94 CYS A O 1
ATOM 749 N N . TYR A 1 95 ? -6.497 7.104 9.006 1.00 91.19 95 TYR A N 1
ATOM 750 C CA . TYR A 1 95 ? -5.197 7.256 9.667 1.00 91.19 95 TYR A 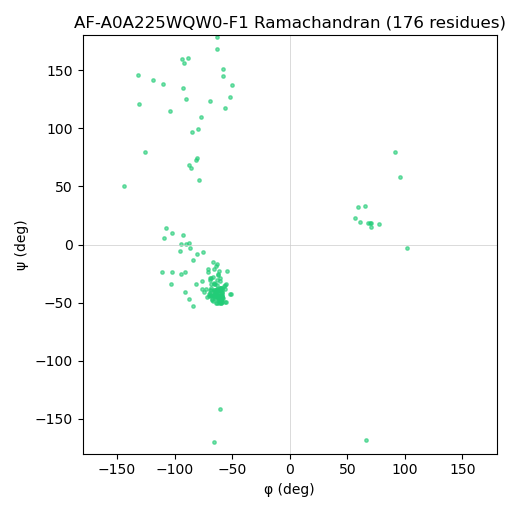CA 1
ATOM 751 C C . TYR A 1 95 ? -4.085 7.730 8.703 1.00 91.19 95 TYR A C 1
ATOM 753 O O . TYR A 1 95 ? -3.011 7.119 8.692 1.00 91.19 95 TYR A O 1
ATOM 761 N N . PRO A 1 96 ? -4.291 8.802 7.909 1.00 87.75 96 PRO A N 1
ATOM 762 C CA . PRO A 1 96 ? -3.335 9.228 6.878 1.00 87.75 96 PRO A CA 1
ATOM 763 C C . PRO A 1 96 ? -1.925 9.496 7.429 1.00 87.75 96 PRO A C 1
ATOM 765 O O . PRO A 1 96 ? -0.942 9.149 6.775 1.00 87.75 96 PRO A O 1
ATOM 768 N N . ASP A 1 97 ? -1.830 10.014 8.657 1.00 87.50 97 ASP A N 1
ATOM 769 C CA . ASP A 1 97 ? -0.566 10.381 9.312 1.00 87.50 97 ASP A CA 1
ATOM 770 C C . ASP A 1 97 ? 0.186 9.193 9.936 1.00 87.50 97 ASP A C 1
ATOM 772 O O . ASP A 1 97 ? 1.318 9.342 10.394 1.00 87.50 97 ASP A O 1
ATOM 776 N N . ARG A 1 98 ? -0.422 7.998 9.989 1.00 88.06 98 ARG A N 1
ATOM 777 C CA . ARG A 1 98 ? 0.219 6.796 10.566 1.00 88.06 98 ARG A CA 1
ATOM 778 C C . ARG A 1 98 ? 1.069 6.020 9.576 1.00 88.06 98 ARG A C 1
ATOM 780 O O . ARG A 1 98 ? 1.661 5.009 9.934 1.00 88.06 98 ARG A O 1
ATOM 787 N N . THR A 1 99 ? 1.083 6.466 8.334 1.00 87.00 99 THR A N 1
ATOM 78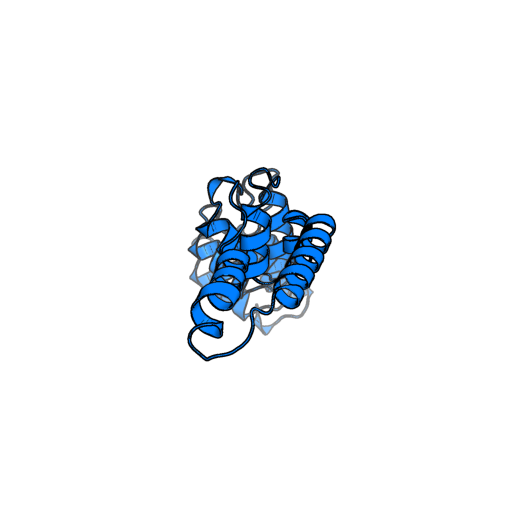8 C CA . THR A 1 99 ? 1.730 5.795 7.217 1.00 87.00 99 THR A CA 1
ATOM 789 C C . THR A 1 99 ? 2.570 6.813 6.479 1.00 87.00 99 THR A C 1
ATOM 791 O O . THR A 1 99 ? 2.053 7.789 5.946 1.00 87.00 99 THR A O 1
ATOM 794 N N . SER A 1 100 ? 3.861 6.544 6.398 1.00 84.81 100 SER A N 1
ATOM 795 C CA . SER A 1 100 ? 4.798 7.250 5.532 1.00 84.81 100 SER A CA 1
ATOM 796 C C . SER A 1 100 ? 4.669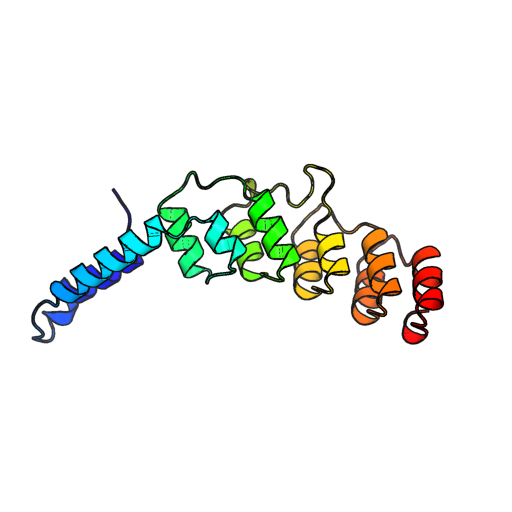 6.845 4.062 1.00 84.81 100 SER A C 1
ATOM 798 O O . SER A 1 100 ? 5.361 7.416 3.226 1.00 84.81 100 SER A O 1
ATOM 800 N N . TRP A 1 101 ? 3.847 5.832 3.759 1.00 85.06 101 TRP A N 1
ATOM 801 C CA . TRP A 1 101 ? 3.562 5.319 2.411 1.00 85.06 101 TRP A CA 1
ATOM 802 C C . TRP A 1 101 ? 4.784 4.863 1.608 1.00 85.06 101 TRP A C 1
ATOM 804 O O . TRP A 1 101 ? 4.731 4.718 0.392 1.00 85.06 101 TRP A O 1
ATOM 814 N N . GLY A 1 102 ? 5.868 4.525 2.307 1.00 72.00 102 GLY A N 1
ATOM 815 C CA . GLY A 1 102 ? 7.093 4.049 1.673 1.00 72.00 102 GLY A CA 1
ATOM 816 C C . GLY A 1 102 ? 8.200 5.094 1.571 1.00 72.00 102 GLY A C 1
ATOM 817 O O . GLY A 1 102 ? 9.322 4.760 1.191 1.00 72.00 102 GLY A O 1
ATOM 818 N N . ASN A 1 103 ? 7.935 6.329 2.010 1.00 70.69 103 ASN A N 1
ATOM 819 C CA . ASN A 1 103 ? 8.971 7.353 2.174 1.00 70.69 103 ASN A CA 1
ATOM 820 C C . ASN A 1 103 ? 10.027 6.950 3.213 1.00 70.69 103 ASN A C 1
ATOM 822 O O . ASN A 1 103 ? 11.174 7.393 3.162 1.00 70.69 103 ASN A O 1
ATOM 826 N N . ARG A 1 104 ? 9.655 6.094 4.170 1.00 62.44 104 ARG A N 1
ATOM 827 C CA . ARG A 1 104 ? 10.526 5.644 5.254 1.00 62.44 104 ARG A CA 1
ATOM 828 C C . ARG A 1 104 ? 11.237 4.337 4.884 1.00 62.44 104 ARG A C 1
ATOM 830 O O . ARG A 1 104 ? 10.636 3.396 4.368 1.00 62.44 104 ARG A O 1
ATOM 837 N N . GLN A 1 105 ? 12.541 4.277 5.159 1.00 59.81 105 GLN A N 1
ATOM 838 C CA . GLN A 1 105 ? 13.414 3.120 4.887 1.00 59.81 105 GLN A CA 1
ATOM 839 C C . GLN A 1 105 ? 13.544 2.702 3.404 1.00 59.81 105 GLN A C 1
ATOM 841 O O . GLN A 1 105 ? 13.948 1.575 3.130 1.00 59.81 105 GLN A O 1
ATOM 846 N N . GLY A 1 106 ? 13.223 3.576 2.441 1.00 62.25 106 GLY A N 1
ATOM 847 C CA . GLY A 1 106 ? 13.424 3.302 1.009 1.00 62.25 106 GLY A CA 1
ATOM 848 C C . GLY A 1 106 ? 12.483 2.245 0.411 1.00 62.25 106 GLY A C 1
ATOM 849 O O . GLY A 1 106 ? 12.775 1.679 -0.642 1.00 62.25 106 GLY A O 1
ATOM 850 N N . ARG A 1 107 ? 11.357 1.943 1.071 1.00 71.94 107 ARG A N 1
ATOM 851 C CA . ARG A 1 107 ? 10.386 0.940 0.610 1.00 71.94 107 ARG A CA 1
ATOM 852 C C . ARG A 1 107 ? 9.399 1.555 -0.385 1.00 71.94 107 ARG A C 1
ATOM 854 O O . ARG A 1 107 ? 8.382 2.080 0.028 1.00 71.94 107 ARG A O 1
ATOM 861 N N . CYS A 1 108 ? 9.608 1.424 -1.693 1.00 84.94 108 CYS A N 1
ATOM 862 C CA . CYS A 1 108 ? 8.591 1.856 -2.663 1.00 84.94 108 CYS A CA 1
ATOM 863 C C . CYS A 1 108 ? 7.431 0.842 -2.749 1.00 84.94 108 CYS A C 1
ATOM 865 O O . CYS A 1 108 ? 7.586 -0.256 -3.291 1.00 84.94 108 CYS A O 1
ATOM 867 N N . PHE A 1 109 ? 6.247 1.204 -2.244 1.00 90.50 109 PHE A N 1
ATOM 868 C CA . PHE A 1 109 ? 5.062 0.338 -2.290 1.00 90.50 109 PHE A CA 1
ATOM 869 C C . PHE A 1 109 ? 4.583 0.032 -3.715 1.00 90.50 109 PHE A C 1
ATOM 871 O O . PHE A 1 109 ? 4.104 -1.074 -3.963 1.00 90.50 109 PHE A O 1
ATOM 878 N N . MET A 1 110 ? 4.776 0.950 -4.666 1.00 89.62 110 MET A N 1
ATOM 879 C CA . MET A 1 110 ? 4.476 0.710 -6.083 1.00 89.62 110 MET A CA 1
ATOM 880 C C . MET A 1 110 ? 5.324 -0.423 -6.669 1.00 89.62 110 MET A C 1
ATOM 882 O O . MET A 1 110 ? 4.800 -1.267 -7.393 1.00 89.62 110 MET A O 1
ATOM 886 N N . ASN A 1 111 ? 6.611 -0.486 -6.312 1.00 89.50 111 ASN A N 1
ATOM 887 C CA . ASN A 1 111 ? 7.504 -1.554 -6.763 1.00 89.50 111 ASN A CA 1
ATOM 888 C C . ASN A 1 111 ? 7.065 -2.905 -6.205 1.00 89.50 111 ASN A C 1
ATOM 890 O O . ASN A 1 111 ? 6.995 -3.877 -6.945 1.00 89.50 111 ASN A O 1
ATOM 894 N N . ILE A 1 112 ? 6.699 -2.950 -4.921 1.00 91.44 112 ILE A N 1
ATOM 895 C CA . ILE A 1 112 ? 6.198 -4.172 -4.279 1.00 91.44 112 ILE A CA 1
ATOM 896 C C . ILE A 1 112 ? 4.879 -4.612 -4.927 1.00 91.44 112 ILE A C 1
ATOM 898 O O . ILE A 1 112 ? 4.672 -5.801 -5.164 1.00 91.44 112 ILE A O 1
ATOM 902 N N . ALA A 1 113 ? 3.981 -3.673 -5.237 1.00 94.25 113 ALA A N 1
ATOM 903 C CA . ALA A 1 113 ? 2.740 -3.983 -5.935 1.00 94.25 113 ALA A CA 1
ATOM 904 C C . ALA A 1 113 ? 3.010 -4.559 -7.336 1.00 94.25 113 ALA A C 1
ATOM 906 O O . ALA A 1 113 ? 2.422 -5.581 -7.682 1.00 94.25 113 ALA A O 1
ATOM 907 N N . ALA A 1 114 ? 3.934 -3.966 -8.101 1.00 92.69 114 ALA A N 1
ATOM 908 C CA . ALA A 1 114 ? 4.341 -4.475 -9.411 1.00 92.69 114 ALA A CA 1
ATOM 909 C C . ALA A 1 114 ? 4.981 -5.866 -9.314 1.00 92.69 114 ALA A C 1
ATOM 911 O O . ALA A 1 114 ? 4.612 -6.776 -10.052 1.00 92.69 114 ALA A O 1
ATOM 912 N N . GLU A 1 115 ? 5.867 -6.066 -8.336 1.00 92.62 115 GLU A N 1
ATOM 913 C CA . GLU A 1 115 ? 6.536 -7.344 -8.087 1.00 92.62 115 GLU A CA 1
ATOM 914 C C . GLU A 1 115 ? 5.537 -8.457 -7.791 1.00 92.62 115 GLU A C 1
ATOM 916 O O . GLU A 1 115 ? 5.701 -9.581 -8.252 1.00 92.62 115 GLU A O 1
ATOM 921 N N . ASN A 1 116 ? 4.460 -8.163 -7.069 1.00 94.12 116 ASN A N 1
ATOM 922 C CA . ASN A 1 116 ? 3.431 -9.156 -6.770 1.00 94.12 116 ASN A CA 1
ATOM 923 C C . ASN A 1 116 ? 2.313 -9.197 -7.832 1.00 94.12 116 ASN A C 1
ATOM 925 O O . ASN A 1 116 ? 1.379 -9.980 -7.700 1.00 94.12 116 ASN A O 1
ATOM 929 N N . GLY A 1 117 ? 2.385 -8.370 -8.882 1.00 94.00 117 GLY A N 1
ATOM 930 C CA . GLY A 1 117 ? 1.345 -8.273 -9.913 1.00 94.00 117 GLY A CA 1
ATOM 931 C C . GLY A 1 117 ? 0.025 -7.668 -9.414 1.00 94.00 117 GLY A C 1
ATOM 932 O O . GLY A 1 117 ? -1.015 -7.835 -10.047 1.00 94.00 117 GLY A O 1
ATOM 933 N N . HIS A 1 118 ? 0.035 -6.963 -8.281 1.00 96.12 118 HIS A N 1
ATOM 934 C CA . HIS A 1 118 ? -1.151 -6.392 -7.639 1.00 96.12 118 HIS A CA 1
ATOM 935 C C . HIS A 1 118 ? -1.568 -5.079 -8.304 1.00 96.12 118 HIS A C 1
ATOM 937 O O . HIS A 1 118 ? -1.355 -3.985 -7.777 1.00 96.12 118 HIS A O 1
ATOM 943 N N . PHE A 1 119 ? -2.160 -5.191 -9.490 1.00 94.75 119 PHE A N 1
ATOM 944 C CA . PHE A 1 119 ? -2.418 -4.043 -10.350 1.00 94.75 119 PHE A CA 1
ATOM 945 C C . PHE A 1 119 ? -3.408 -3.032 -9.754 1.00 94.75 119 PHE A C 1
ATOM 947 O O . PHE A 1 119 ? -3.173 -1.829 -9.842 1.00 94.75 119 PHE A O 1
ATOM 954 N N . ASP A 1 120 ? -4.462 -3.488 -9.072 1.00 96.00 120 ASP A N 1
ATOM 955 C CA . ASP A 1 120 ? -5.435 -2.591 -8.430 1.00 96.00 120 ASP A CA 1
ATOM 956 C C . ASP A 1 120 ? -4.811 -1.775 -7.295 1.00 96.00 120 ASP A C 1
ATOM 958 O O . ASP A 1 120 ? -5.081 -0.580 -7.152 1.00 96.00 120 ASP A O 1
ATOM 962 N N . VAL A 1 121 ? -3.936 -2.405 -6.505 1.00 95.88 121 VAL A N 1
ATOM 963 C CA . VAL A 1 121 ? -3.162 -1.719 -5.467 1.00 95.88 121 VAL A CA 1
ATOM 964 C C . VAL A 1 121 ? -2.201 -0.718 -6.093 1.00 95.88 121 VAL A C 1
ATOM 966 O O . VAL A 1 121 ? -2.121 0.405 -5.609 1.00 95.88 121 VAL A O 1
ATOM 969 N N . LEU A 1 122 ? -1.519 -1.085 -7.180 1.00 94.25 122 LEU A N 1
ATOM 970 C CA . LEU A 1 122 ? -0.611 -0.193 -7.900 1.00 94.25 122 LEU A CA 1
ATOM 971 C C . LEU A 1 122 ? -1.344 1.052 -8.425 1.00 94.25 122 LEU A C 1
ATOM 973 O O . LEU A 1 122 ? -0.928 2.175 -8.146 1.00 94.25 122 LEU A O 1
ATOM 977 N N . LYS A 1 123 ? -2.474 0.876 -9.120 1.00 93.75 123 LYS A N 1
ATOM 978 C CA . LYS A 1 123 ? -3.293 1.997 -9.613 1.00 93.75 123 LYS A CA 1
ATOM 979 C C . LYS A 1 123 ? -3.769 2.887 -8.471 1.00 93.75 123 LYS A C 1
ATOM 981 O O . LYS A 1 123 ? -3.706 4.111 -8.564 1.00 93.75 123 LYS A O 1
ATOM 986 N N . TRP A 1 124 ? -4.233 2.277 -7.380 1.00 95.50 124 TRP A N 1
ATOM 987 C CA . TRP A 1 124 ? -4.708 3.024 -6.224 1.00 95.50 124 TRP A CA 1
ATOM 988 C C . TRP A 1 124 ? -3.584 3.812 -5.544 1.00 95.50 124 TRP A C 1
ATOM 990 O O . TRP A 1 124 ? -3.783 4.986 -5.238 1.00 95.50 124 TRP A O 1
ATOM 1000 N N . LEU A 1 125 ? -2.411 3.203 -5.347 1.00 92.62 125 LEU A N 1
ATOM 1001 C CA . LEU A 1 125 ? -1.241 3.864 -4.770 1.00 92.62 125 LEU A CA 1
ATOM 1002 C C . LEU A 1 125 ? -0.822 5.062 -5.626 1.00 92.62 125 LEU A C 1
ATOM 1004 O O . LEU A 1 125 ? -0.674 6.149 -5.083 1.00 92.62 125 LEU A O 1
ATOM 1008 N N . HIS A 1 126 ? -0.730 4.905 -6.949 1.00 89.62 126 HIS A N 1
ATOM 1009 C CA . HIS A 1 126 ? -0.400 6.012 -7.851 1.00 89.62 126 HIS A CA 1
ATOM 1010 C C . HIS A 1 126 ? -1.397 7.172 -7.773 1.00 89.62 126 HIS A C 1
ATOM 1012 O O . HIS A 1 126 ? -0.994 8.326 -7.713 1.00 89.62 126 HIS A O 1
ATOM 1018 N N . ALA A 1 127 ? -2.699 6.874 -7.749 1.00 90.94 127 ALA A N 1
ATOM 1019 C CA . ALA A 1 127 ? -3.733 7.906 -7.718 1.00 90.94 127 ALA A CA 1
ATOM 1020 C C . ALA A 1 127 ? -3.811 8.648 -6.376 1.00 90.94 127 ALA A C 1
ATOM 1022 O O . ALA A 1 127 ? -4.341 9.754 -6.310 1.00 90.94 127 ALA A O 1
ATOM 1023 N N . ASN A 1 128 ? -3.346 8.025 -5.291 1.00 89.62 128 ASN A N 1
ATOM 1024 C CA . ASN A 1 128 ? -3.545 8.555 -3.949 1.00 89.62 128 ASN A CA 1
ATOM 1025 C C . ASN A 1 128 ? -2.255 9.056 -3.307 1.00 89.62 128 ASN A C 1
ATOM 1027 O O . ASN A 1 128 ? -2.361 9.828 -2.354 1.00 89.62 128 ASN A O 1
ATOM 1031 N N . ARG A 1 129 ? -1.067 8.590 -3.711 1.00 85.31 129 ARG A N 1
ATOM 1032 C CA . ARG A 1 129 ? 0.196 8.823 -2.991 1.00 85.31 129 ARG A CA 1
ATOM 1033 C C . ARG A 1 129 ? 1.223 9.597 -3.830 1.00 85.31 129 ARG A C 1
ATOM 1035 O O . ARG A 1 129 ? 1.348 9.334 -5.024 1.00 85.31 129 ARG A O 1
ATOM 1042 N N . PRO A 1 130 ? 1.988 10.516 -3.211 1.00 73.19 130 PRO A N 1
ATOM 1043 C CA . PRO A 1 130 ? 2.898 11.401 -3.933 1.00 73.19 130 PRO A CA 1
ATOM 1044 C C . PRO A 1 130 ? 4.270 10.785 -4.243 1.00 73.19 130 PRO A C 1
ATOM 1046 O O . PRO A 1 130 ? 4.991 11.360 -5.052 1.00 73.19 130 PRO A O 1
ATOM 1049 N N . GLU A 1 131 ? 4.657 9.648 -3.640 1.00 73.19 131 GLU A N 1
ATOM 1050 C CA . GLU A 1 131 ? 5.992 9.051 -3.870 1.00 73.19 131 GLU A CA 1
ATOM 1051 C C . GLU A 1 131 ? 6.216 8.648 -5.328 1.00 73.19 131 GLU A C 1
ATOM 1053 O O . GLU A 1 131 ? 7.351 8.557 -5.797 1.00 73.19 131 GLU A O 1
ATOM 1058 N N . GLY A 1 132 ? 5.118 8.390 -6.041 1.00 70.94 132 GLY A N 1
ATOM 1059 C CA . GLY A 1 132 ? 5.149 7.951 -7.419 1.00 70.94 132 GLY A CA 1
ATOM 1060 C C . GLY A 1 132 ? 5.762 6.561 -7.576 1.00 70.94 132 GLY A C 1
ATOM 1061 O O . GLY A 1 132 ? 5.926 5.775 -6.642 1.00 70.94 132 GLY A O 1
ATOM 1062 N N . CYS A 1 133 ? 6.043 6.224 -8.825 1.00 74.56 133 CYS A N 1
ATOM 1063 C CA . CYS A 1 133 ? 6.539 4.919 -9.221 1.00 74.56 133 CYS A CA 1
ATOM 1064 C C . CYS A 1 133 ? 7.999 5.064 -9.663 1.00 74.56 133 CYS A C 1
ATOM 1066 O O . CYS A 1 133 ? 8.318 6.011 -10.378 1.00 74.56 133 CYS A O 1
ATOM 1068 N N . THR A 1 134 ? 8.901 4.146 -9.302 1.00 81.31 134 THR A N 1
ATOM 1069 C CA . THR A 1 134 ? 10.284 4.178 -9.821 1.00 81.31 134 THR A CA 1
ATOM 1070 C C . THR A 1 134 ? 10.396 3.327 -11.081 1.00 81.31 134 THR A C 1
ATOM 1072 O O . THR A 1 134 ? 9.575 2.433 -11.293 1.00 81.31 134 THR A O 1
ATOM 1075 N N . THR A 1 135 ? 11.377 3.587 -11.947 1.00 86.88 135 THR A N 1
ATOM 1076 C CA . THR A 1 135 ? 11.580 2.816 -13.194 1.00 86.88 135 THR A CA 1
ATOM 1077 C C . THR A 1 135 ? 11.703 1.309 -12.946 1.00 86.88 135 THR A C 1
ATOM 1079 O O . THR A 1 135 ? 11.359 0.506 -13.803 1.00 86.88 135 THR A O 1
ATOM 1082 N N . PHE A 1 136 ? 12.075 0.915 -11.728 1.00 88.19 136 PHE A N 1
ATOM 1083 C CA . PHE A 1 136 ? 12.098 -0.470 -11.276 1.00 88.19 136 PHE A CA 1
ATOM 1084 C C . PHE A 1 136 ? 10.747 -1.191 -11.413 1.00 88.19 136 PHE A C 1
ATOM 1086 O O . PHE A 1 136 ? 10.725 -2.349 -11.812 1.00 88.19 136 PHE A O 1
ATOM 1093 N N . ALA A 1 137 ? 9.615 -0.525 -11.153 1.00 90.62 137 ALA A N 1
ATOM 1094 C CA . ALA A 1 137 ? 8.305 -1.150 -11.342 1.00 90.62 137 ALA A CA 1
ATOM 1095 C C . ALA A 1 137 ? 8.022 -1.478 -12.816 1.00 90.62 137 ALA A C 1
ATOM 1097 O O . ALA A 1 137 ? 7.379 -2.484 -13.097 1.00 90.62 137 ALA A O 1
ATOM 1098 N N . MET A 1 138 ? 8.508 -0.641 -13.744 1.00 92.50 138 MET A N 1
ATOM 1099 C CA . MET A 1 138 ? 8.401 -0.885 -15.185 1.00 92.50 138 MET A CA 1
ATOM 1100 C C . MET A 1 138 ? 9.232 -2.104 -15.579 1.00 92.50 138 MET A C 1
ATOM 1102 O O . MET A 1 138 ? 8.713 -3.007 -16.226 1.00 92.50 138 MET A O 1
ATOM 1106 N N . ASN A 1 139 ? 10.489 -2.159 -15.130 1.00 93.06 139 ASN A N 1
ATOM 1107 C CA . ASN A 1 139 ? 11.374 -3.293 -15.397 1.00 93.06 139 ASN A CA 1
ATOM 1108 C C . ASN A 1 139 ? 10.771 -4.598 -14.859 1.00 93.06 139 ASN A C 1
ATOM 1110 O O . ASN A 1 139 ? 10.702 -5.585 -15.576 1.00 93.06 139 ASN A O 1
ATOM 1114 N N . ILE A 1 140 ? 10.239 -4.581 -13.631 1.00 93.12 140 ILE A N 1
ATOM 1115 C CA . ILE A 1 140 ? 9.552 -5.731 -13.027 1.00 93.12 140 ILE A CA 1
ATOM 1116 C C . ILE A 1 140 ? 8.305 -6.142 -13.810 1.00 93.12 140 ILE A C 1
ATOM 1118 O O . ILE A 1 140 ? 8.048 -7.331 -13.985 1.00 93.12 140 ILE A O 1
ATOM 1122 N N . ALA A 1 141 ? 7.477 -5.180 -14.220 1.00 94.00 141 ALA A N 1
ATOM 1123 C CA . ALA A 1 141 ? 6.275 -5.488 -14.982 1.00 94.00 141 ALA A CA 1
ATOM 1124 C C . ALA A 1 141 ? 6.644 -6.149 -16.317 1.00 94.00 141 ALA A C 1
ATOM 1126 O O . ALA A 1 141 ? 6.000 -7.120 -16.712 1.00 94.00 141 ALA A O 1
ATOM 1127 N N . ALA A 1 142 ? 7.708 -5.661 -16.959 1.00 95.31 142 ALA A N 1
ATOM 1128 C CA . ALA A 1 142 ? 8.185 -6.177 -18.228 1.00 95.31 142 ALA A CA 1
ATOM 1129 C C . ALA A 1 142 ? 8.843 -7.560 -18.099 1.00 95.31 142 ALA A C 1
ATOM 1131 O O . ALA A 1 142 ? 8.481 -8.478 -18.831 1.00 95.31 142 ALA A O 1
ATOM 1132 N N . SER A 1 143 ? 9.707 -7.750 -17.097 1.00 95.56 143 SER A N 1
ATOM 1133 C CA . SER A 1 143 ? 10.362 -9.033 -16.810 1.00 95.56 143 SER A CA 1
ATOM 1134 C C . SER A 1 143 ? 9.383 -10.153 -16.455 1.00 95.56 143 SER A C 1
ATOM 1136 O O . SER A 1 143 ? 9.702 -11.325 -16.614 1.00 95.56 143 SER A O 1
ATOM 1138 N N . LYS A 1 144 ? 8.179 -9.801 -15.988 1.00 94.81 144 LYS A N 1
ATOM 1139 C CA . LYS A 1 144 ? 7.086 -10.738 -15.684 1.00 94.81 144 LYS A CA 1
ATOM 1140 C C . LYS A 1 144 ? 6.084 -10.924 -16.824 1.00 94.81 144 LYS A C 1
ATOM 1142 O O . LYS A 1 144 ? 5.079 -11.607 -16.618 1.00 94.81 144 LYS A O 1
ATOM 1147 N N . GLY A 1 145 ? 6.271 -10.256 -17.962 1.00 94.62 145 GLY A N 1
ATOM 1148 C CA . GLY A 1 145 ? 5.332 -10.328 -19.083 1.00 94.62 145 GLY A CA 1
ATOM 1149 C C . GLY A 1 145 ? 3.989 -9.649 -18.808 1.00 94.62 145 GLY A C 1
ATOM 1150 O O . GLY A 1 145 ? 2.993 -9.928 -19.472 1.00 94.62 145 GLY A O 1
ATOM 1151 N N . ASN A 1 146 ? 3.906 -8.769 -17.804 1.00 95.12 146 ASN A N 1
ATOM 1152 C CA . ASN A 1 146 ? 2.655 -8.111 -17.437 1.00 95.12 146 ASN A CA 1
ATOM 1153 C C . ASN A 1 146 ? 2.380 -6.914 -18.357 1.00 95.12 146 ASN A C 1
ATOM 1155 O O . ASN A 1 146 ? 2.476 -5.755 -17.945 1.00 95.12 146 ASN A O 1
ATOM 1159 N N . LEU A 1 147 ? 2.013 -7.210 -19.607 1.00 94.75 147 LEU A N 1
ATOM 1160 C CA . LEU A 1 147 ? 1.758 -6.219 -20.653 1.00 94.75 147 LEU A CA 1
ATOM 1161 C C . LEU A 1 147 ? 0.772 -5.130 -20.211 1.00 94.75 147 LEU A C 1
ATOM 1163 O O . LEU A 1 147 ? 1.019 -3.948 -20.432 1.00 94.75 147 LEU A O 1
ATOM 1167 N N . ALA A 1 148 ? -0.315 -5.500 -19.528 1.00 95.62 148 ALA A N 1
ATOM 1168 C CA . ALA A 1 148 ? -1.316 -4.539 -19.065 1.00 95.62 148 ALA A CA 1
ATOM 1169 C C . ALA A 1 148 ? -0.735 -3.529 -18.060 1.00 95.62 148 ALA A C 1
ATOM 1171 O O . ALA A 1 148 ? -1.059 -2.340 -18.099 1.00 95.62 148 ALA A O 1
ATOM 1172 N N . MET A 1 149 ? 0.138 -3.989 -17.159 1.00 94.62 149 MET A N 1
ATOM 1173 C CA . MET A 1 149 ? 0.824 -3.114 -16.213 1.00 94.62 149 MET A CA 1
ATOM 1174 C C . MET A 1 149 ? 1.898 -2.267 -16.900 1.00 94.62 149 MET A C 1
ATOM 1176 O O . MET A 1 149 ? 2.010 -1.091 -16.568 1.00 94.62 149 MET A O 1
ATOM 1180 N N . VAL A 1 150 ? 2.634 -2.818 -17.872 1.00 94.00 150 VAL A N 1
ATOM 1181 C CA . VAL A 1 150 ? 3.606 -2.069 -18.691 1.00 94.00 150 VAL A CA 1
ATOM 1182 C C . VAL A 1 150 ? 2.918 -0.940 -19.455 1.00 94.00 150 VAL A C 1
ATOM 1184 O O . VAL A 1 150 ? 3.337 0.207 -19.334 1.00 94.00 150 VAL A O 1
ATOM 1187 N N . GLN A 1 151 ? 1.826 -1.233 -20.168 1.00 93.56 151 GLN A N 1
ATOM 1188 C CA . GLN A 1 151 ? 1.034 -0.237 -20.898 1.00 93.56 151 GLN A CA 1
ATOM 1189 C C . GLN A 1 151 ? 0.558 0.877 -19.967 1.00 93.56 151 GLN A C 1
ATOM 1191 O O . GLN A 1 151 ? 0.801 2.055 -20.216 1.00 93.56 151 GLN A O 1
ATOM 1196 N N . TRP A 1 152 ? -0.034 0.511 -18.831 1.00 94.00 152 TRP A N 1
ATOM 1197 C CA . TRP A 1 152 ? -0.528 1.498 -17.880 1.00 94.00 152 TRP A CA 1
ATOM 1198 C C . TRP A 1 152 ? 0.599 2.332 -17.260 1.00 94.00 152 TRP A C 1
ATOM 1200 O O . TRP A 1 152 ? 0.469 3.549 -17.151 1.00 94.00 152 TRP A O 1
ATOM 1210 N N . LEU A 1 1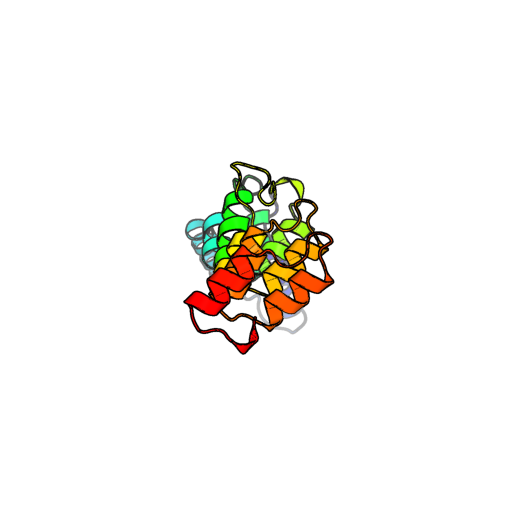53 ? 1.725 1.716 -16.886 1.00 91.12 153 LEU A N 1
ATOM 1211 C CA . LEU A 1 153 ? 2.892 2.444 -16.385 1.00 91.12 153 LEU A CA 1
ATOM 1212 C C . LEU A 1 153 ? 3.478 3.370 -17.457 1.00 91.12 153 LEU A C 1
ATOM 1214 O O . LEU A 1 153 ? 3.943 4.450 -17.113 1.00 91.12 153 LEU A O 1
ATOM 1218 N N . HIS A 1 154 ? 3.445 2.974 -18.730 1.00 89.94 154 HIS A N 1
ATOM 1219 C CA . HIS A 1 154 ? 3.939 3.772 -19.850 1.00 89.94 154 HIS A CA 1
ATOM 1220 C C . HIS A 1 154 ? 3.071 5.011 -20.094 1.00 89.94 154 HIS A C 1
ATOM 1222 O O . HIS A 1 154 ? 3.593 6.082 -20.385 1.00 89.94 154 HIS A O 1
ATOM 1228 N N . GLU A 1 155 ? 1.753 4.873 -19.958 1.00 90.44 155 GLU A N 1
ATOM 1229 C CA . GLU A 1 155 ? 0.788 5.960 -20.157 1.00 90.44 155 GLU A CA 1
ATOM 1230 C C . GLU A 1 155 ? 0.736 6.946 -18.983 1.00 90.44 155 GLU A C 1
ATOM 1232 O O . GLU A 1 155 ? 0.470 8.129 -19.180 1.00 90.44 155 GLU A O 1
ATOM 1237 N N . ASN A 1 156 ? 0.978 6.472 -17.758 1.00 88.44 156 ASN A N 1
ATOM 1238 C CA . ASN A 1 156 ? 0.782 7.253 -16.530 1.00 88.44 156 ASN A CA 1
ATOM 1239 C C . ASN A 1 156 ? 2.096 7.794 -15.938 1.00 88.44 156 ASN A C 1
ATOM 1241 O O . ASN A 1 156 ? 2.120 8.294 -14.811 1.00 88.44 156 ASN A O 1
ATOM 1245 N N . ARG A 1 157 ? 3.213 7.693 -16.670 1.00 82.31 157 ARG A N 1
ATOM 1246 C CA . ARG A 1 157 ? 4.525 8.187 -16.234 1.00 82.31 157 ARG A CA 1
ATOM 1247 C C . ARG A 1 157 ? 5.210 9.004 -17.317 1.00 82.31 157 ARG A C 1
ATOM 1249 O O . ARG A 1 157 ? 5.132 8.689 -18.497 1.00 82.31 157 ARG A O 1
ATOM 1256 N N . ASN A 1 158 ? 5.957 10.016 -16.885 1.00 73.88 158 ASN A N 1
ATOM 1257 C CA . ASN A 1 158 ? 6.768 10.839 -17.783 1.00 73.88 158 ASN A CA 1
ATOM 1258 C C . ASN A 1 158 ? 8.025 10.087 -18.246 1.00 73.88 158 ASN A C 1
ATOM 1260 O O . ASN A 1 158 ? 8.400 10.123 -19.418 1.00 73.88 158 ASN A O 1
ATOM 1264 N N . ASP A 1 159 ? 8.656 9.369 -17.323 1.00 72.50 159 ASP A N 1
ATOM 1265 C CA . ASP A 1 159 ? 9.751 8.442 -17.577 1.00 72.50 159 ASP A CA 1
ATOM 1266 C C . ASP A 1 159 ? 9.167 7.120 -18.099 1.00 72.50 159 ASP A C 1
ATOM 1268 O O . ASP A 1 159 ? 8.628 6.305 -17.345 1.00 72.50 159 ASP A O 1
ATOM 1272 N N . LYS A 1 160 ? 9.233 6.979 -19.430 1.00 77.88 160 LYS A N 1
ATOM 1273 C CA . LYS A 1 160 ? 8.740 5.848 -20.236 1.00 77.88 160 LYS A CA 1
ATOM 1274 C C . LYS A 1 160 ? 9.513 4.543 -19.962 1.00 77.88 160 LYS A C 1
ATOM 1276 O O . LYS A 1 160 ? 10.319 4.453 -19.038 1.00 77.88 160 LYS A O 1
ATOM 1281 N N . CYS A 1 161 ? 9.279 3.521 -20.795 1.00 81.69 161 CYS A N 1
ATOM 1282 C CA . CYS A 1 161 ? 10.042 2.270 -20.769 1.00 81.69 161 CYS A CA 1
ATOM 1283 C C . CYS A 1 161 ? 11.553 2.511 -20.777 1.00 81.69 161 CYS A C 1
ATOM 1285 O O . CYS A 1 161 ? 12.073 3.337 -21.531 1.00 81.69 161 CYS A O 1
ATOM 1287 N N . THR A 1 162 ? 12.253 1.746 -19.945 1.00 87.38 162 THR A N 1
ATOM 1288 C CA . THR A 1 162 ? 13.712 1.713 -19.930 1.00 87.38 162 THR A CA 1
ATOM 1289 C C . THR A 1 162 ? 14.214 0.666 -20.924 1.00 87.38 162 THR A C 1
ATOM 1291 O O . THR A 1 162 ? 13.487 -0.257 -21.288 1.00 87.38 162 THR A O 1
ATOM 1294 N N . LYS A 1 163 ? 15.483 0.778 -21.330 1.00 92.75 163 LYS A N 1
ATOM 1295 C CA . LYS A 1 163 ? 16.151 -0.280 -22.108 1.00 92.75 163 LYS A CA 1
ATOM 1296 C C . LYS A 1 163 ? 16.167 -1.602 -21.339 1.00 92.75 163 LYS A C 1
ATOM 1298 O O . LYS A 1 163 ? 15.817 -2.627 -21.897 1.00 92.75 163 LYS A O 1
ATOM 1303 N N . GLN A 1 164 ? 16.435 -1.530 -20.034 1.00 93.62 164 GLN A N 1
ATOM 1304 C CA . GLN A 1 164 ? 16.423 -2.695 -19.155 1.00 93.62 164 GLN A CA 1
ATOM 1305 C C . GLN A 1 164 ? 15.062 -3.403 -19.134 1.00 93.62 164 GLN A C 1
ATOM 1307 O O . GLN A 1 164 ? 15.027 -4.619 -19.124 1.00 93.62 164 GLN A O 1
ATOM 1312 N N . ALA A 1 165 ? 13.938 -2.682 -19.175 1.00 93.62 165 ALA A N 1
ATOM 1313 C CA . ALA A 1 165 ? 12.621 -3.317 -19.245 1.00 93.62 165 ALA A CA 1
ATOM 1314 C C . ALA A 1 165 ? 12.450 -4.158 -20.524 1.00 93.62 165 ALA A C 1
ATOM 1316 O O . ALA A 1 165 ? 11.870 -5.237 -20.474 1.00 93.62 165 ALA A O 1
ATOM 1317 N N . MET A 1 166 ? 12.970 -3.673 -21.655 1.00 94.81 166 MET A N 1
ATOM 1318 C CA . MET A 1 166 ? 12.955 -4.397 -22.927 1.00 94.81 166 MET A CA 1
ATOM 1319 C C . MET A 1 166 ? 13.899 -5.605 -22.898 1.00 94.81 166 MET A C 1
ATOM 1321 O O . MET A 1 166 ? 13.501 -6.691 -23.311 1.00 94.81 166 MET A O 1
ATOM 1325 N N . ASP A 1 167 ? 15.112 -5.423 -22.366 1.00 95.94 167 ASP A N 1
ATOM 1326 C CA . ASP A 1 167 ? 16.097 -6.497 -22.200 1.00 95.94 167 ASP A CA 1
ATOM 1327 C C . ASP A 1 167 ? 15.546 -7.605 -21.283 1.00 95.94 167 ASP A C 1
ATOM 1329 O O . ASP A 1 167 ? 15.543 -8.772 -21.670 1.00 95.94 167 ASP A O 1
ATOM 1333 N N . ASP A 1 168 ? 14.984 -7.242 -20.123 1.00 95.44 168 ASP A N 1
ATOM 1334 C CA . ASP A 1 168 ? 14.399 -8.180 -19.160 1.00 95.44 168 ASP A CA 1
ATOM 1335 C C . ASP A 1 168 ? 13.183 -8.923 -19.758 1.00 95.44 168 ASP A C 1
ATOM 1337 O O . ASP A 1 168 ? 12.987 -10.111 -19.497 1.00 95.44 168 ASP A O 1
ATOM 1341 N N . ALA A 1 169 ? 12.341 -8.251 -20.556 1.00 96.69 169 ALA A N 1
ATOM 1342 C CA . ALA A 1 169 ? 11.215 -8.893 -21.241 1.00 96.69 169 ALA A CA 1
ATOM 1343 C C . ALA A 1 169 ? 11.695 -9.901 -22.296 1.00 96.69 169 ALA A C 1
ATOM 1345 O O . ALA A 1 169 ? 11.188 -11.022 -22.353 1.00 96.69 169 ALA A O 1
ATOM 1346 N N . ALA A 1 170 ? 12.695 -9.527 -23.098 1.00 96.81 170 ALA A N 1
ATOM 1347 C CA . ALA A 1 170 ? 13.276 -10.398 -24.112 1.00 96.81 170 ALA A CA 1
ATOM 1348 C C . ALA A 1 170 ? 13.997 -11.607 -23.491 1.00 96.81 170 ALA A C 1
ATOM 1350 O O . ALA A 1 170 ? 13.797 -12.730 -23.955 1.00 96.81 170 ALA A O 1
ATOM 1351 N N . GLU A 1 171 ? 14.775 -11.402 -22.421 1.00 97.06 171 GLU A N 1
ATOM 1352 C CA . GLU A 1 171 ? 15.473 -12.467 -21.684 1.00 97.06 171 GLU A CA 1
ATOM 1353 C C . GLU A 1 171 ? 14.492 -13.515 -21.136 1.00 97.06 171 GLU A C 1
ATOM 1355 O O . GLU A 1 171 ? 14.758 -14.714 -21.211 1.00 97.06 171 GLU A O 1
ATOM 1360 N N . ASN A 1 172 ? 13.326 -13.076 -20.651 1.00 96.19 172 ASN A N 1
ATOM 1361 C CA . ASN A 1 172 ? 12.285 -13.960 -20.118 1.00 96.19 172 ASN A CA 1
ATOM 1362 C C . ASN A 1 172 ? 11.299 -14.482 -21.185 1.00 96.19 172 ASN A C 1
ATOM 1364 O O . ASN A 1 172 ? 10.382 -15.236 -20.859 1.00 96.19 172 ASN A O 1
ATOM 1368 N N . GLY A 1 173 ? 11.485 -14.127 -22.462 1.00 96.31 173 GLY A N 1
ATOM 1369 C CA . GLY A 1 173 ? 10.661 -14.612 -23.576 1.00 96.31 173 GLY A CA 1
ATOM 1370 C C . GLY A 1 173 ? 9.286 -13.945 -23.713 1.00 96.31 173 GLY A C 1
ATOM 1371 O O . GLY A 1 173 ? 8.418 -14.482 -24.399 1.00 96.31 173 GLY A O 1
ATOM 1372 N N . HIS A 1 174 ? 9.080 -12.780 -23.098 1.00 96.75 174 HIS A N 1
ATOM 1373 C CA . HIS A 1 174 ? 7.837 -12.004 -23.143 1.00 96.75 174 HIS A CA 1
ATOM 1374 C C . HIS A 1 174 ? 7.786 -11.091 -24.373 1.00 96.75 174 HIS A C 1
ATOM 1376 O O . HIS A 1 174 ? 7.814 -9.865 -24.266 1.00 96.75 174 HIS A O 1
ATOM 1382 N N . LEU A 1 175 ? 7.735 -11.693 -25.564 1.00 92.81 175 LEU A N 1
ATOM 1383 C CA . LEU A 1 175 ? 7.765 -10.968 -26.841 1.00 92.81 175 LEU A CA 1
ATOM 1384 C C . LEU A 1 175 ? 6.598 -9.989 -27.006 1.00 92.81 175 LEU A C 1
ATOM 1386 O O . LEU A 1 175 ? 6.755 -8.976 -27.673 1.00 92.81 175 LEU A O 1
ATOM 1390 N N . GLU A 1 176 ? 5.443 -10.259 -26.395 1.00 93.94 176 GLU A N 1
ATOM 1391 C CA . GLU A 1 176 ? 4.291 -9.353 -26.409 1.00 93.94 176 GLU A CA 1
ATOM 1392 C C . GLU A 1 176 ? 4.521 -8.032 -25.656 1.00 93.94 176 GLU A C 1
ATOM 1394 O O . GLU A 1 176 ? 3.727 -7.104 -25.809 1.00 93.94 176 GLU A O 1
ATOM 1399 N N . VAL A 1 177 ? 5.571 -7.952 -24.831 1.00 93.19 177 VAL A N 1
ATOM 1400 C CA . VAL A 1 177 ? 5.952 -6.759 -24.061 1.00 93.19 177 VAL A CA 1
ATOM 1401 C C . VAL A 1 177 ? 7.009 -5.896 -24.766 1.00 93.19 177 VAL A C 1
ATOM 1403 O O . VAL A 1 177 ? 7.075 -4.698 -24.478 1.00 93.19 177 VAL A O 1
ATOM 1406 N N . VAL A 1 178 ? 7.824 -6.484 -25.649 1.00 89.06 178 VAL A N 1
ATOM 1407 C CA . VAL A 1 178 ? 8.935 -5.826 -26.375 1.00 89.06 178 VAL A CA 1
ATOM 1408 C C . VAL A 1 178 ? 8.411 -4.887 -27.460 1.00 89.06 178 VAL A C 1
ATOM 1410 O O . VAL A 1 178 ? 8.901 -3.734 -27.505 1.00 89.06 178 VAL A O 1
#

Organism: NCBI:txid4795